Protein AF-F9WPM4-F1 (afdb_monomer_lite)

Radius of gyration: 25.85 Å; chains: 1; bounding box: 57×70×77 Å

Secondary structure (DSSP, 8-state):
--S--HHHHHHHHHHHHHHHHHTTS---S--S-HHHHHHHHHHHHHHHHHHHHHHHHHHHHHHHHHHHHHHHHHHHHHHH-GGG-SSHHHHHHHHHHHHHHHHHHHHHHHHHHHHHHHHHHHHIIIIIHHHHTTTT-GGGEE-SS---EETTEE--HHHHHHHTHHHHHHHHHHHTT----HHHHHHHHHHHHT-TT--HHHHHHHHHHHHHHHHHHHHHHHHHHHH----SSSEEGGG----HHHHHHHHHHHHHHT--TT--STTHHHHHHHHHHHHHHHHH---SSS-TTTTTT-HHHHHHHHHH-TT--TT-HHHHHHHHHHHHHHHHHH-

Organism: Trypanosoma vivax (strain Y486) (NCBI:txid1055687)

Structure (mmCIF, N/CA/C/O backbone):
data_AF-F9WPM4-F1
#
_entry.id   AF-F9WPM4-F1
#
loop_
_atom_site.group_PDB
_atom_site.id
_atom_site.type_symbol
_atom_site.label_atom_id
_atom_site.label_alt_id
_atom_site.label_comp_id
_atom_site.label_asym_id
_atom_site.label_entity_id
_atom_site.label_seq_id
_atom_site.pdbx_PDB_ins_code
_atom_site.Cartn_x
_atom_site.Cartn_y
_atom_site.Cartn_z
_atom_site.occupancy
_atom_site.B_iso_or_equiv
_atom_site.auth_seq_id
_atom_site.auth_comp_id
_atom_site.auth_asym_id
_atom_site.auth_atom_id
_atom_site.pdbx_PDB_model_num
ATOM 1 N N . MET A 1 1 ? -24.018 47.761 -32.164 1.00 38.91 1 MET A N 1
ATOM 2 C CA . MET A 1 1 ? -24.190 46.313 -32.438 1.00 38.91 1 MET A CA 1
ATOM 3 C C . MET A 1 1 ? -24.203 45.560 -31.112 1.00 38.91 1 MET A C 1
ATOM 5 O O . MET A 1 1 ? -23.374 45.849 -30.259 1.00 38.91 1 MET A O 1
ATOM 9 N N . LYS A 1 2 ? -25.216 44.707 -30.898 1.00 32.84 2 LYS A N 1
ATOM 10 C CA . LYS A 1 2 ? -25.573 44.085 -29.608 1.00 32.84 2 LYS A CA 1
ATOM 11 C C . LYS A 1 2 ? -24.422 43.242 -29.031 1.00 32.84 2 LYS A C 1
ATOM 13 O O . LYS A 1 2 ? -23.990 42.288 -29.664 1.00 32.84 2 LYS A O 1
ATOM 18 N N . LYS A 1 3 ? -23.993 43.572 -27.807 1.00 41.44 3 LYS A N 1
ATOM 19 C CA . LYS A 1 3 ? -22.894 42.929 -27.057 1.00 41.44 3 LYS A CA 1
ATOM 20 C C . LYS A 1 3 ? -23.220 41.544 -26.468 1.00 41.44 3 LYS A C 1
ATOM 22 O O . LYS A 1 3 ? -22.334 40.920 -25.906 1.00 41.44 3 LYS A O 1
ATOM 27 N N . ASN A 1 4 ? -24.442 41.034 -26.642 1.00 44.59 4 ASN A N 1
ATOM 28 C CA . ASN A 1 4 ? -24.913 39.797 -26.004 1.00 44.59 4 ASN A CA 1
ATOM 29 C C . ASN A 1 4 ? -25.449 38.797 -27.042 1.00 44.59 4 ASN A C 1
ATOM 31 O O . ASN A 1 4 ? -26.627 38.448 -27.035 1.00 44.59 4 ASN A O 1
ATOM 35 N N . SER A 1 5 ? -24.600 38.368 -27.978 1.00 42.25 5 SER A N 1
ATOM 36 C CA . SER A 1 5 ? -24.895 37.189 -28.800 1.00 42.25 5 SER A CA 1
ATOM 37 C C . SER A 1 5 ? -24.437 35.933 -28.046 1.00 42.25 5 SER A C 1
ATOM 39 O O . SER A 1 5 ? -23.276 35.902 -27.624 1.00 42.25 5 SER A O 1
ATOM 41 N N . PRO A 1 6 ? -25.268 34.879 -27.915 1.00 48.94 6 PRO A N 1
ATOM 42 C CA . PRO A 1 6 ? -24.872 33.606 -27.301 1.00 48.94 6 PRO A CA 1
ATOM 43 C C . PRO A 1 6 ? -23.613 33.010 -27.937 1.00 48.94 6 PRO A C 1
ATOM 45 O O . PRO A 1 6 ? -22.837 32.344 -27.264 1.00 48.94 6 PRO A O 1
ATOM 48 N N . ARG A 1 7 ? -23.357 33.316 -29.218 1.00 46.09 7 ARG A N 1
ATOM 49 C CA . ARG A 1 7 ? -22.129 32.914 -29.916 1.00 46.09 7 ARG A CA 1
ATOM 50 C C . ARG A 1 7 ? -20.884 33.638 -29.405 1.00 46.09 7 ARG A C 1
ATOM 52 O O . ARG A 1 7 ? -19.850 32.999 -29.303 1.00 46.09 7 ARG A O 1
ATOM 59 N N . CYS A 1 8 ? -20.970 34.922 -29.043 1.00 45.41 8 CYS A N 1
ATOM 60 C CA . CYS A 1 8 ? -19.846 35.643 -28.429 1.00 45.41 8 CYS A CA 1
ATOM 61 C C . CYS A 1 8 ? -19.561 35.136 -27.015 1.00 45.41 8 CYS A C 1
ATOM 63 O O . CYS A 1 8 ? -18.402 34.985 -26.656 1.00 45.41 8 CYS A O 1
ATOM 65 N N . ILE A 1 9 ? -20.600 34.821 -26.238 1.00 52.09 9 ILE A N 1
ATOM 66 C CA . ILE A 1 9 ? -20.440 34.263 -24.889 1.00 52.09 9 ILE A CA 1
ATOM 67 C C . ILE A 1 9 ? -19.875 32.838 -24.965 1.00 52.09 9 ILE A C 1
ATOM 69 O O . ILE A 1 9 ? -18.969 32.512 -24.211 1.00 52.09 9 I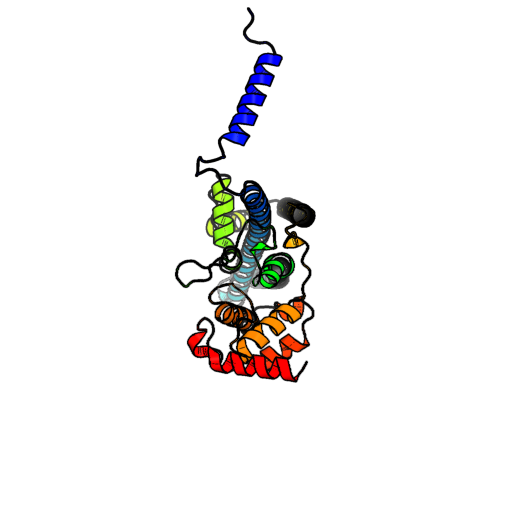LE A O 1
ATOM 73 N N . ALA A 1 10 ? -20.324 32.022 -25.924 1.00 48.53 10 ALA A N 1
ATOM 74 C CA . ALA A 1 10 ? -19.780 30.687 -26.162 1.00 48.53 10 ALA A CA 1
ATOM 75 C C . ALA A 1 10 ? -18.332 30.721 -26.675 1.00 48.53 10 ALA A C 1
ATOM 77 O O . ALA A 1 10 ? -17.527 29.917 -26.226 1.00 48.53 10 ALA A O 1
ATOM 78 N N . LEU A 1 11 ? -17.969 31.669 -27.551 1.00 46.59 11 LEU A N 1
ATOM 79 C CA . LEU A 1 11 ? -16.582 31.873 -27.992 1.00 46.59 11 LEU A CA 1
ATOM 80 C C . LEU A 1 11 ? -15.688 32.393 -26.864 1.00 46.59 11 LEU A C 1
ATOM 82 O O . LEU A 1 11 ? -14.540 31.967 -26.778 1.00 46.59 11 LEU A O 1
ATOM 86 N N . CYS A 1 12 ? -16.199 33.257 -25.981 1.00 48.12 12 CYS A N 1
ATOM 87 C CA . CYS A 1 12 ? -15.484 33.702 -24.784 1.00 48.12 12 CYS A CA 1
ATOM 88 C C . CYS A 1 12 ? -15.348 32.583 -23.742 1.00 48.12 12 CYS A C 1
ATOM 90 O O . CYS A 1 12 ? -14.286 32.442 -23.158 1.00 48.12 12 CYS A O 1
ATOM 92 N N . LEU A 1 13 ? -16.366 31.741 -23.542 1.00 49.28 13 LEU A N 1
ATOM 93 C CA . LEU A 1 13 ? -16.284 30.568 -22.665 1.00 49.28 13 LEU A CA 1
ATOM 94 C C . LEU A 1 13 ? -15.360 29.496 -23.240 1.00 49.28 13 LEU A C 1
ATOM 96 O O . LEU A 1 13 ? -14.589 28.918 -22.489 1.00 49.28 13 LEU A O 1
ATOM 100 N N . LEU A 1 14 ? -15.374 29.272 -24.556 1.00 47.69 14 LEU A N 1
ATOM 101 C CA . LEU A 1 14 ? -14.439 28.370 -25.224 1.00 47.69 14 LEU A CA 1
ATOM 102 C C . LEU A 1 14 ? -13.016 28.901 -25.156 1.00 47.69 14 LEU A C 1
ATOM 104 O O . LEU A 1 14 ? -12.139 28.124 -24.830 1.00 47.69 14 LEU A O 1
ATOM 108 N N . THR A 1 15 ? -12.771 30.195 -25.378 1.00 51.66 15 THR A N 1
ATOM 109 C CA . THR A 1 15 ? -11.425 30.768 -25.207 1.00 51.66 15 THR A CA 1
ATOM 110 C C . THR A 1 15 ? -10.992 30.790 -23.747 1.00 51.66 15 THR A C 1
ATOM 112 O O . THR A 1 15 ? -9.841 30.486 -23.490 1.00 51.66 15 THR A O 1
ATOM 115 N N . VAL A 1 16 ? -11.874 31.041 -22.776 1.00 48.62 16 VAL A N 1
ATOM 116 C CA . VAL A 1 16 ? -11.542 30.955 -21.341 1.00 48.62 16 VAL A CA 1
ATOM 117 C C . VAL A 1 16 ? -11.330 29.507 -20.894 1.00 48.62 16 VAL A C 1
ATOM 119 O O . VAL A 1 16 ? -10.432 29.267 -20.101 1.00 48.62 16 VAL A O 1
ATOM 122 N N . LEU A 1 17 ? -12.063 28.526 -21.429 1.00 46.84 17 LEU A N 1
ATOM 123 C CA . LEU A 1 17 ? -11.820 27.097 -21.190 1.00 46.84 17 LEU A CA 1
ATOM 124 C C . LEU A 1 17 ? -10.549 26.615 -21.898 1.00 46.84 17 LEU A C 1
ATOM 126 O O . LEU A 1 17 ? -9.814 25.813 -21.331 1.00 46.84 17 LEU A O 1
ATOM 130 N N . TRP A 1 18 ? -10.234 27.147 -23.084 1.00 34.97 18 TRP A N 1
ATOM 131 C CA . TRP A 1 18 ? -8.972 26.884 -23.775 1.00 34.97 18 TRP A CA 1
ATOM 132 C C . TRP A 1 18 ? -7.803 27.521 -23.029 1.00 34.97 18 TRP A C 1
ATOM 134 O O . TRP A 1 18 ? -6.831 26.839 -22.764 1.00 34.97 18 TRP A O 1
ATOM 144 N N . PHE A 1 19 ? -7.905 28.774 -22.582 1.00 36.22 19 PHE A N 1
ATOM 145 C CA . PHE A 1 19 ? -6.892 29.416 -21.745 1.00 36.22 19 PHE A CA 1
ATOM 146 C C . PHE A 1 19 ? -6.845 28.818 -20.330 1.00 36.22 19 PHE A C 1
ATOM 148 O O . PHE A 1 19 ? -5.774 28.774 -19.757 1.00 36.22 19 PHE A O 1
ATOM 155 N N . ALA A 1 20 ? -7.916 28.258 -19.764 1.00 39.72 20 ALA A N 1
ATOM 156 C CA . ALA A 1 20 ? -7.851 27.512 -18.499 1.00 39.72 20 ALA A CA 1
ATOM 157 C C . ALA A 1 20 ? -7.210 26.122 -18.678 1.00 39.72 20 ALA A C 1
ATOM 159 O O . ALA A 1 20 ? -6.511 25.647 -17.781 1.00 39.72 20 ALA A O 1
ATOM 160 N N . ALA A 1 21 ? -7.379 25.502 -19.850 1.00 39.22 21 ALA A N 1
ATOM 161 C CA . ALA A 1 21 ? -6.678 24.280 -20.241 1.00 39.22 21 ALA A CA 1
ATOM 162 C C . ALA A 1 21 ? -5.212 24.539 -20.658 1.00 39.22 21 ALA A C 1
ATOM 164 O O . ALA A 1 21 ? -4.361 23.673 -20.461 1.00 39.22 21 ALA A O 1
ATOM 165 N N . VAL A 1 22 ? -4.896 25.734 -21.175 1.00 38.53 22 VAL A N 1
ATOM 166 C CA . VAL A 1 22 ? -3.572 26.129 -21.697 1.00 38.53 22 VAL A CA 1
ATOM 167 C C . VAL A 1 22 ? -2.741 26.927 -20.672 1.00 38.53 22 VAL A C 1
ATOM 169 O O . VAL A 1 22 ? -1.523 26.823 -20.680 1.00 38.53 22 VAL A O 1
ATOM 172 N N . CYS A 1 23 ? -3.337 27.631 -19.704 1.00 31.55 23 CYS A N 1
ATOM 173 C CA . CYS A 1 23 ? -2.627 28.416 -18.673 1.00 31.55 23 CYS A CA 1
ATOM 174 C C . CYS A 1 23 ? -2.380 27.673 -17.348 1.00 31.55 23 CYS A C 1
ATOM 176 O O . CYS A 1 23 ? -1.809 28.255 -16.430 1.00 31.55 23 CYS A O 1
ATOM 178 N N . ARG A 1 24 ? -2.715 26.378 -17.243 1.00 34.06 24 ARG A N 1
ATOM 179 C CA . ARG A 1 24 ? -2.045 25.467 -16.286 1.00 34.06 24 ARG A CA 1
ATOM 180 C C . ARG A 1 24 ? -0.803 24.791 -16.885 1.00 34.06 24 ARG A C 1
ATOM 182 O O . ARG A 1 24 ? -0.215 23.919 -16.249 1.00 34.06 24 ARG A O 1
ATOM 189 N N . ALA A 1 25 ? -0.379 25.193 -18.085 1.00 34.19 25 ALA A N 1
ATOM 190 C CA . ALA A 1 25 ? 0.984 24.977 -18.548 1.00 34.19 25 ALA A CA 1
ATOM 191 C C . ALA A 1 25 ? 1.848 26.130 -18.025 1.00 34.19 25 ALA A C 1
ATOM 193 O O . ALA A 1 25 ? 1.972 27.179 -18.657 1.00 34.19 25 ALA A O 1
ATOM 194 N N . SER A 1 26 ? 2.414 25.953 -16.832 1.00 32.44 26 SER A N 1
ATOM 195 C CA . SER A 1 26 ? 3.534 26.784 -16.405 1.00 32.44 26 SER A CA 1
ATOM 196 C C . SER A 1 26 ? 4.617 26.702 -17.474 1.00 32.44 26 SER A C 1
ATOM 198 O O . SER A 1 26 ? 5.062 25.614 -17.838 1.00 32.44 26 SER A O 1
ATOM 200 N N . ILE A 1 27 ? 4.992 27.873 -17.978 1.00 34.81 27 ILE A N 1
ATOM 201 C CA . ILE A 1 27 ? 6.105 28.116 -18.885 1.00 34.81 27 ILE A CA 1
ATOM 202 C C . ILE A 1 27 ? 7.379 27.642 -18.177 1.00 34.81 27 ILE A C 1
ATOM 204 O O . ILE A 1 27 ? 7.979 28.355 -17.379 1.00 34.81 27 ILE A O 1
ATOM 208 N N . GLY A 1 28 ? 7.751 26.399 -18.445 1.00 27.89 28 GLY A N 1
ATOM 209 C CA . GLY A 1 28 ? 9.083 25.850 -18.274 1.00 27.89 28 GLY A CA 1
ATOM 210 C C . GLY A 1 28 ? 9.502 25.350 -19.647 1.00 27.89 28 GLY A C 1
ATOM 211 O O . GLY A 1 28 ? 8.686 24.753 -20.340 1.00 27.89 28 GLY A O 1
ATOM 212 N N . HIS A 1 29 ? 10.712 25.722 -20.060 1.00 29.72 29 HIS A N 1
ATOM 213 C CA . HIS A 1 29 ? 11.418 25.353 -21.289 1.00 29.72 29 HIS A CA 1
ATOM 214 C C . HIS A 1 29 ? 10.762 24.270 -22.146 1.00 29.72 29 HIS A C 1
ATOM 216 O O . HIS A 1 29 ? 10.540 23.180 -21.643 1.00 29.72 29 HIS A O 1
ATOM 222 N N . ALA A 1 30 ? 10.540 24.564 -23.436 1.00 34.34 30 ALA A N 1
ATOM 223 C CA . ALA A 1 30 ? 10.105 23.613 -24.459 1.00 34.34 30 ALA A CA 1
ATOM 224 C C . ALA A 1 30 ? 10.607 22.190 -24.156 1.00 34.34 30 ALA A C 1
ATOM 226 O O . ALA A 1 30 ? 11.778 21.876 -24.390 1.00 34.34 30 ALA A O 1
ATOM 227 N N . ASP A 1 31 ? 9.726 21.369 -23.575 1.00 40.41 31 ASP A N 1
ATOM 228 C CA . ASP A 1 31 ? 10.047 19.993 -23.235 1.00 40.41 31 ASP A CA 1
ATOM 229 C C . ASP A 1 31 ? 10.416 19.314 -24.550 1.00 40.41 31 ASP A C 1
ATOM 231 O O . ASP A 1 31 ? 9.600 19.239 -25.471 1.00 40.41 31 ASP A O 1
ATOM 235 N N . ARG A 1 32 ? 11.655 18.821 -24.658 1.00 51.56 32 ARG A N 1
ATOM 236 C CA . ARG A 1 32 ? 12.148 18.101 -25.847 1.00 51.56 32 ARG A CA 1
ATOM 237 C C . ARG A 1 32 ? 11.297 16.865 -26.195 1.00 51.56 32 ARG A C 1
ATOM 239 O O . ARG A 1 32 ? 11.509 16.267 -27.242 1.00 51.56 32 ARG A O 1
ATOM 246 N N . GLU A 1 33 ? 10.335 16.496 -25.347 1.00 64.62 33 GLU A N 1
ATOM 247 C CA . GLU A 1 33 ? 9.476 15.320 -25.455 1.00 64.62 33 GLU A CA 1
ATOM 248 C C . GLU A 1 33 ? 8.060 15.589 -24.873 1.00 64.62 33 GLU A C 1
ATOM 250 O O . GLU A 1 33 ? 7.765 15.166 -23.756 1.00 64.62 33 GLU A O 1
ATOM 255 N N . PRO A 1 34 ? 7.139 16.258 -25.602 1.00 70.56 34 PRO A N 1
ATOM 256 C CA . PRO A 1 34 ? 5.791 16.597 -25.106 1.00 70.56 34 PRO A CA 1
ATOM 257 C C . PRO A 1 34 ? 4.971 15.396 -24.600 1.00 70.56 34 PRO A C 1
ATOM 259 O O . PRO A 1 34 ? 4.166 15.513 -23.676 1.00 70.56 34 PRO A O 1
ATOM 262 N N . TRP A 1 35 ? 5.212 14.220 -25.183 1.00 72.88 35 TRP A N 1
ATOM 263 C CA . TRP A 1 35 ? 4.595 12.951 -24.797 1.00 72.88 35 TRP A CA 1
ATOM 264 C C . TRP A 1 35 ? 4.978 12.506 -23.379 1.00 72.88 35 TRP A C 1
ATOM 266 O O . TRP A 1 35 ? 4.172 11.882 -22.691 1.00 72.88 35 TRP A O 1
ATOM 276 N N . LYS A 1 36 ? 6.186 12.850 -22.916 1.00 74.25 36 LYS A N 1
ATOM 277 C CA . LYS A 1 36 ? 6.675 12.512 -21.577 1.00 74.25 36 LYS A CA 1
ATOM 278 C C . LYS A 1 36 ? 5.908 13.293 -20.521 1.00 74.25 36 LYS A C 1
ATOM 280 O O . LYS A 1 36 ? 5.504 12.737 -19.504 1.00 74.25 36 LYS A O 1
ATOM 285 N N . THR A 1 37 ? 5.621 14.560 -20.805 1.00 76.12 37 THR A N 1
ATOM 286 C CA . THR A 1 37 ? 4.793 15.422 -1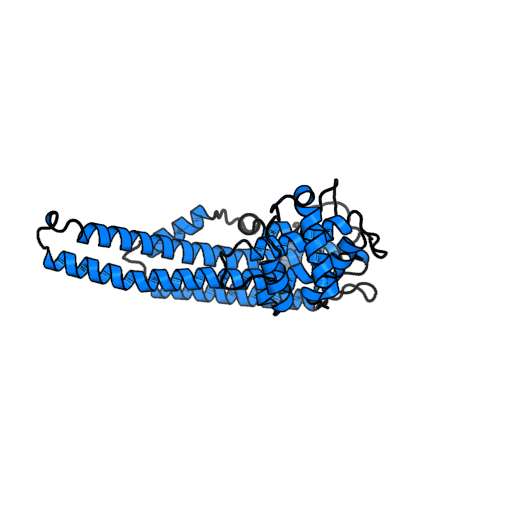9.955 1.00 76.12 37 THR A CA 1
ATOM 287 C C . THR A 1 37 ? 3.337 14.953 -19.925 1.00 76.12 37 THR A C 1
ATOM 289 O O . THR A 1 37 ? 2.711 14.970 -18.866 1.00 76.12 37 THR A O 1
ATOM 292 N N . GLU A 1 38 ? 2.788 14.481 -21.049 1.00 78.44 38 GLU A N 1
ATOM 293 C CA . GLU A 1 38 ? 1.456 13.859 -21.086 1.00 78.44 38 GLU A CA 1
ATOM 294 C C . GLU A 1 38 ? 1.405 12.565 -20.259 1.00 78.44 38 GLU A C 1
ATOM 296 O O . GLU A 1 38 ? 0.494 12.389 -19.448 1.00 78.44 38 GLU A O 1
ATOM 301 N N . GLN A 1 39 ? 2.397 11.684 -20.415 1.00 79.00 39 GLN A N 1
ATOM 302 C CA . GLN A 1 39 ? 2.477 10.444 -19.643 1.00 79.00 39 GLN A CA 1
ATOM 303 C C . GLN A 1 39 ? 2.649 10.697 -18.152 1.00 79.00 39 GLN A C 1
ATOM 305 O O . GLN A 1 39 ? 1.927 10.111 -17.349 1.00 79.00 39 GLN A O 1
ATOM 310 N N . LYS A 1 40 ? 3.505 11.654 -17.783 1.00 80.94 40 LYS A N 1
ATOM 311 C CA . LYS A 1 40 ? 3.701 12.042 -16.385 1.00 80.94 40 LYS A CA 1
ATOM 312 C C . LYS A 1 40 ? 2.389 12.505 -15.762 1.00 80.94 40 LYS A C 1
ATOM 314 O O . LYS A 1 40 ? 2.072 12.112 -14.652 1.00 80.94 40 LYS A O 1
ATOM 319 N N . LYS A 1 41 ? 1.565 13.264 -16.492 1.00 80.88 41 LYS A N 1
ATOM 320 C CA . LYS A 1 41 ? 0.234 13.669 -16.010 1.00 80.88 41 LYS A CA 1
ATOM 321 C C . LYS A 1 41 ? -0.709 12.482 -15.798 1.00 80.88 41 LYS A C 1
ATOM 323 O O . LYS A 1 41 ? -1.421 12.472 -14.801 1.00 80.88 41 LYS A O 1
ATOM 328 N N . LYS A 1 42 ? -0.739 11.503 -16.709 1.00 82.12 42 LYS A N 1
ATOM 329 C CA . LYS A 1 42 ? -1.596 10.307 -16.568 1.00 82.12 42 LYS A CA 1
ATOM 330 C C . LYS A 1 42 ? -1.185 9.467 -15.362 1.00 82.12 42 LYS A C 1
ATOM 332 O O . LYS A 1 42 ? -2.034 9.104 -14.554 1.00 82.12 42 LYS A O 1
ATOM 337 N N . GLU A 1 43 ? 0.114 9.239 -15.219 1.00 81.44 43 GLU A N 1
ATOM 338 C CA . GLU A 1 43 ? 0.690 8.542 -14.074 1.00 81.44 43 GLU A CA 1
ATOM 339 C C . GLU A 1 43 ? 0.433 9.298 -12.761 1.00 81.44 43 GLU A C 1
ATOM 341 O O . GLU A 1 43 ? 0.017 8.684 -11.784 1.00 81.44 43 GLU A O 1
ATOM 346 N N . GLU A 1 44 ? 0.589 10.628 -12.730 1.00 82.56 44 GLU A N 1
ATOM 347 C CA . GLU A 1 44 ? 0.254 11.440 -11.552 1.00 82.56 44 GLU A CA 1
ATOM 348 C C . GLU A 1 44 ? -1.232 11.324 -11.175 1.00 82.56 44 GLU A C 1
ATOM 350 O O . GLU A 1 44 ? -1.543 11.220 -9.992 1.00 82.56 44 GLU A O 1
ATOM 355 N N . VAL A 1 45 ? -2.151 11.333 -12.148 1.00 84.81 45 VAL A N 1
ATOM 356 C CA . VAL A 1 45 ? -3.595 11.173 -11.892 1.00 84.81 45 VAL A CA 1
ATOM 357 C C . VAL A 1 45 ? -3.890 9.805 -11.279 1.00 84.81 45 VAL A C 1
ATOM 359 O O . VAL A 1 45 ? -4.569 9.735 -10.254 1.00 84.81 45 VAL A O 1
ATOM 362 N N . PHE A 1 46 ? -3.331 8.737 -11.854 1.00 86.12 46 PHE A N 1
ATOM 363 C CA . PHE A 1 46 ? -3.447 7.387 -11.307 1.00 86.12 46 PHE A CA 1
ATOM 364 C C . PHE A 1 46 ? -2.914 7.310 -9.869 1.00 86.12 46 PHE A C 1
ATOM 366 O O . PHE A 1 46 ? -3.627 6.867 -8.967 1.00 86.12 46 PHE A O 1
ATOM 373 N N . LEU A 1 47 ? -1.693 7.802 -9.637 1.00 84.56 47 LEU A N 1
ATOM 374 C CA . LEU A 1 47 ? -1.050 7.774 -8.324 1.00 84.56 47 LEU A CA 1
ATOM 375 C C . LEU A 1 47 ? -1.819 8.602 -7.286 1.00 84.56 47 LEU A C 1
ATOM 377 O O . LEU A 1 47 ? -1.943 8.178 -6.140 1.00 84.56 47 LEU A O 1
ATOM 381 N N . CYS A 1 48 ? -2.374 9.756 -7.671 1.00 85.75 48 CYS A N 1
ATOM 382 C CA . CYS A 1 48 ? -3.231 10.550 -6.792 1.00 85.75 48 CYS A CA 1
ATOM 383 C C . CYS A 1 48 ? -4.514 9.802 -6.410 1.00 85.75 48 CYS A C 1
ATOM 385 O O . CYS A 1 48 ? -4.903 9.842 -5.247 1.00 85.75 48 CYS A O 1
ATOM 387 N N . GLY A 1 49 ? -5.149 9.103 -7.355 1.00 87.31 49 GLY A N 1
ATOM 388 C CA . GLY A 1 49 ? -6.327 8.279 -7.079 1.00 87.31 49 GLY A CA 1
ATOM 389 C C . GLY A 1 49 ? -6.048 7.112 -6.144 1.00 87.31 49 GLY A C 1
ATOM 390 O O . GLY A 1 49 ? -6.793 6.885 -5.193 1.00 87.31 49 GLY A O 1
ATOM 391 N N . ALA A 1 50 ? -4.946 6.401 -6.386 1.00 86.62 50 ALA A N 1
ATOM 392 C CA . ALA A 1 50 ? -4.511 5.311 -5.521 1.00 86.62 50 ALA A CA 1
ATOM 393 C C . ALA A 1 50 ? -4.175 5.817 -4.107 1.00 86.62 50 ALA A C 1
ATOM 395 O O . ALA A 1 50 ? -4.584 5.203 -3.122 1.00 86.62 50 ALA A O 1
ATOM 396 N N . ALA A 1 51 ? -3.492 6.964 -3.999 1.00 87.12 51 ALA A N 1
ATOM 397 C CA . ALA A 1 51 ? -3.200 7.603 -2.717 1.00 87.12 51 ALA A CA 1
ATOM 398 C C . ALA A 1 51 ? -4.476 8.013 -1.970 1.00 87.12 51 ALA A C 1
ATOM 400 O O . ALA A 1 51 ? -4.557 7.807 -0.763 1.00 87.12 51 ALA A O 1
ATOM 401 N N . ASP A 1 52 ? -5.453 8.589 -2.677 1.00 87.88 52 ASP A N 1
ATOM 402 C CA . ASP A 1 52 ? -6.746 8.999 -2.123 1.00 87.88 52 ASP A CA 1
ATOM 403 C C . ASP A 1 52 ? -7.496 7.808 -1.534 1.00 87.88 52 ASP A C 1
ATOM 405 O O . ASP A 1 52 ? -7.790 7.800 -0.340 1.00 87.88 52 ASP A O 1
ATOM 409 N N . LEU A 1 53 ? -7.698 6.757 -2.334 1.00 89.44 53 LEU A N 1
ATOM 410 C CA . LEU A 1 53 ? -8.380 5.547 -1.883 1.00 89.44 53 LEU A CA 1
ATOM 411 C C . LEU A 1 53 ? -7.665 4.914 -0.684 1.00 89.44 53 LEU A C 1
ATOM 413 O O . LEU A 1 53 ? -8.300 4.624 0.328 1.00 89.44 53 LEU A O 1
ATOM 417 N N . PHE A 1 54 ? -6.342 4.740 -0.768 1.00 88.56 54 PHE A N 1
ATOM 418 C CA . PHE A 1 54 ? -5.568 4.118 0.303 1.00 88.56 54 PHE A CA 1
ATOM 419 C C . PHE A 1 54 ? -5.608 4.928 1.602 1.00 88.56 54 PHE A C 1
ATOM 421 O O . PHE A 1 54 ? -5.820 4.365 2.678 1.00 88.56 54 PHE A O 1
ATOM 428 N N . VAL A 1 55 ? -5.380 6.241 1.534 1.00 89.56 55 VAL A N 1
ATOM 429 C CA . VAL A 1 55 ? -5.333 7.089 2.729 1.00 89.56 55 VAL A CA 1
ATOM 430 C C . VAL A 1 55 ? -6.714 7.220 3.351 1.00 89.56 55 VAL A C 1
ATOM 432 O O . VAL A 1 55 ? -6.839 7.039 4.560 1.00 89.56 55 VAL A O 1
ATOM 435 N N . GLU A 1 56 ? -7.751 7.487 2.560 1.00 89.44 56 GLU A N 1
ATOM 436 C CA . GLU A 1 56 ? -9.100 7.632 3.102 1.00 89.44 56 GLU A CA 1
ATOM 437 C C . GLU A 1 56 ? -9.603 6.343 3.745 1.00 89.44 56 GLU A C 1
ATOM 439 O O . GLU A 1 56 ? -10.142 6.384 4.853 1.00 89.44 56 GLU A O 1
ATOM 444 N N . TRP A 1 57 ? -9.353 5.195 3.113 1.00 92.06 57 TRP A N 1
ATOM 445 C CA . TRP A 1 57 ? -9.664 3.891 3.686 1.00 92.06 57 TRP A CA 1
ATOM 446 C C . TRP A 1 57 ? -8.951 3.682 5.028 1.00 92.06 57 TRP A C 1
ATOM 448 O O . TRP A 1 57 ? -9.590 3.414 6.048 1.00 92.06 57 TRP A O 1
ATOM 458 N N . ASN A 1 58 ? -7.626 3.860 5.065 1.00 91.12 58 ASN A N 1
ATOM 459 C CA . ASN A 1 58 ? -6.843 3.615 6.277 1.00 91.12 58 ASN A CA 1
ATOM 460 C C . ASN A 1 58 ? -7.169 4.577 7.414 1.00 91.12 58 ASN A C 1
ATOM 462 O O . ASN A 1 58 ? -7.232 4.156 8.568 1.00 91.12 58 ASN A O 1
ATOM 466 N N . VAL A 1 59 ? -7.386 5.857 7.117 1.00 91.31 59 VAL A N 1
ATOM 467 C CA . VAL A 1 59 ? -7.755 6.832 8.146 1.00 91.31 59 VAL A CA 1
ATOM 468 C C . VAL A 1 59 ? -9.148 6.522 8.691 1.00 91.31 59 VAL A C 1
ATOM 470 O O . VAL A 1 59 ? -9.337 6.565 9.905 1.00 91.31 59 VAL A O 1
ATOM 473 N N . THR A 1 60 ? -10.092 6.117 7.837 1.00 92.44 60 THR A N 1
ATOM 474 C CA . THR A 1 60 ? -11.449 5.738 8.261 1.00 92.44 60 THR A CA 1
ATOM 475 C C . THR A 1 60 ? -11.446 4.523 9.166 1.00 92.44 60 THR A C 1
ATOM 477 O O . THR A 1 60 ? -11.864 4.607 10.323 1.00 92.44 60 THR A O 1
ATOM 480 N N . PHE A 1 61 ? -10.923 3.395 8.691 1.00 93.75 61 PHE A N 1
ATOM 481 C CA . PHE A 1 61 ? -10.910 2.178 9.496 1.00 93.75 61 PHE A CA 1
ATOM 482 C C . PHE A 1 61 ? -9.958 2.285 10.693 1.00 93.75 61 PHE A C 1
ATOM 484 O O . PHE A 1 61 ? -10.236 1.707 11.742 1.00 93.75 61 PHE A O 1
ATOM 491 N N . GLY A 1 62 ? -8.894 3.087 10.593 1.00 92.94 62 GLY A N 1
ATOM 492 C CA . GLY A 1 62 ? -8.001 3.402 11.705 1.00 92.94 62 GLY A CA 1
ATOM 493 C C . GLY A 1 62 ? -8.696 4.190 12.815 1.00 92.94 62 GLY A C 1
ATOM 494 O O . GLY A 1 62 ? -8.573 3.832 13.987 1.00 92.94 62 GLY A O 1
ATOM 495 N N . ALA A 1 63 ? -9.468 5.221 12.464 1.00 91.81 63 ALA A N 1
ATOM 496 C CA . ALA A 1 63 ? -10.266 5.997 13.412 1.00 91.81 63 ALA A CA 1
ATOM 497 C C . ALA A 1 63 ? -11.313 5.116 14.115 1.00 91.81 63 ALA A C 1
ATOM 499 O O . ALA A 1 63 ? -11.367 5.072 15.348 1.00 91.81 63 ALA A O 1
ATOM 500 N N . LEU A 1 64 ? -12.071 4.332 13.338 1.00 92.88 64 LEU A N 1
ATOM 501 C CA . LEU A 1 64 ? -13.065 3.389 13.859 1.00 92.88 64 LEU A CA 1
ATOM 502 C C . LEU A 1 64 ? -12.435 2.361 14.810 1.00 92.88 64 LEU A C 1
ATOM 504 O O . LEU A 1 64 ? -12.964 2.115 15.897 1.00 92.88 64 LEU A O 1
ATOM 508 N N . HIS A 1 65 ? -11.272 1.809 14.450 1.00 93.75 65 HIS A N 1
ATOM 509 C CA . HIS A 1 65 ? -10.544 0.866 15.296 1.00 93.75 65 HIS A CA 1
ATOM 510 C C . HIS A 1 65 ? -10.113 1.505 16.623 1.00 93.75 65 HIS A C 1
ATOM 512 O O . HIS A 1 65 ? -10.397 0.966 17.695 1.00 93.75 65 HIS A O 1
ATOM 518 N N . LYS A 1 66 ? -9.476 2.687 16.575 1.00 91.62 66 LYS A N 1
ATOM 519 C CA . LYS A 1 66 ? -9.061 3.436 17.777 1.00 91.62 66 LYS A CA 1
ATOM 520 C C . LYS A 1 66 ? -10.253 3.711 18.695 1.00 91.62 66 LYS A C 1
ATOM 522 O O . LYS A 1 66 ? -10.143 3.564 19.916 1.00 91.62 66 LYS A O 1
ATOM 527 N N . ARG A 1 67 ? -11.402 4.082 18.123 1.00 90.75 67 ARG A N 1
ATOM 528 C CA . ARG A 1 67 ? -12.626 4.336 18.887 1.00 90.75 67 ARG A CA 1
ATOM 529 C C . ARG A 1 67 ? -13.150 3.072 19.558 1.00 90.75 67 ARG A C 1
ATOM 531 O O . ARG A 1 67 ? -13.428 3.111 20.758 1.00 90.75 67 ARG A O 1
ATOM 538 N N . ALA A 1 68 ? -13.223 1.964 18.826 1.00 93.12 68 ALA A N 1
ATOM 539 C CA . ALA A 1 68 ? -13.665 0.676 19.353 1.00 93.12 68 ALA A CA 1
ATOM 540 C C . ALA A 1 68 ? -12.766 0.191 20.505 1.00 93.12 68 ALA A C 1
ATOM 542 O O . ALA A 1 68 ? -13.268 -0.163 21.572 1.00 93.12 68 ALA A O 1
ATOM 543 N N . VAL A 1 69 ? -11.439 0.300 20.356 1.00 94.38 69 VAL A N 1
ATOM 544 C CA . VAL A 1 69 ? -10.464 -0.005 21.421 1.00 94.38 69 VAL A CA 1
ATOM 545 C C . VAL A 1 69 ? -10.689 0.869 22.658 1.00 94.38 69 VAL A C 1
ATOM 547 O O . VAL A 1 69 ? -10.648 0.376 23.791 1.00 94.38 69 VAL A O 1
ATOM 550 N N . LYS A 1 70 ? -10.956 2.168 22.470 1.00 93.81 70 LYS A N 1
ATOM 551 C CA . LYS A 1 70 ? -11.235 3.094 23.576 1.00 93.81 70 LYS A CA 1
ATOM 552 C C . LYS A 1 70 ? -12.530 2.733 24.304 1.00 93.81 70 LYS A C 1
ATOM 554 O O . LYS A 1 70 ? -12.534 2.734 25.532 1.00 93.81 70 LYS A O 1
ATOM 559 N N . VAL A 1 71 ? -13.604 2.402 23.582 1.00 93.06 71 VAL A N 1
ATOM 560 C CA . VAL A 1 71 ? -14.867 1.938 24.188 1.00 93.06 71 VAL A CA 1
ATOM 561 C C . VAL A 1 71 ? -14.639 0.653 24.974 1.00 93.06 71 VAL A C 1
ATOM 563 O O . VAL A 1 71 ? -15.014 0.601 26.141 1.00 93.06 71 VAL A O 1
ATOM 566 N N . ASN A 1 72 ? -13.956 -0.332 24.384 1.00 96.06 72 ASN A N 1
ATOM 567 C CA . ASN A 1 72 ? -13.639 -1.596 25.046 1.00 96.06 72 ASN A CA 1
ATOM 568 C C . ASN A 1 72 ? -12.871 -1.372 26.358 1.00 96.06 72 ASN A C 1
ATOM 570 O O . ASN A 1 72 ? -13.226 -1.908 27.407 1.00 96.06 72 ASN A O 1
ATOM 574 N N . THR A 1 73 ? -11.844 -0.518 26.312 1.00 96.38 73 THR A N 1
ATOM 575 C CA . THR A 1 73 ? -11.020 -0.172 27.479 1.00 96.38 73 THR A CA 1
ATOM 576 C C . THR A 1 73 ? -11.852 0.504 28.567 1.00 96.38 73 THR A C 1
ATOM 578 O O . THR A 1 73 ? -11.724 0.167 29.742 1.00 96.38 73 THR A O 1
ATOM 581 N N . THR A 1 74 ? -12.714 1.450 28.192 1.00 95.06 74 THR A N 1
ATOM 582 C CA . THR A 1 74 ? -13.585 2.154 29.138 1.00 95.06 74 THR A CA 1
ATOM 583 C C . THR A 1 74 ? -14.612 1.210 29.758 1.00 95.06 74 THR A C 1
ATOM 585 O O . THR A 1 74 ? -14.730 1.181 30.977 1.00 95.06 74 THR A O 1
ATOM 588 N N . ALA A 1 75 ? -15.303 0.399 28.955 1.00 95.25 75 ALA A N 1
ATOM 589 C CA . ALA A 1 75 ? -16.281 -0.573 29.443 1.00 95.25 75 ALA A CA 1
ATOM 590 C C . ALA A 1 75 ? -15.635 -1.620 30.367 1.00 95.25 75 ALA A C 1
ATOM 592 O O . ALA A 1 75 ? -16.180 -1.939 31.420 1.00 95.25 75 ALA A O 1
ATOM 593 N N . THR A 1 76 ? -14.422 -2.073 30.044 1.00 95.81 76 THR A N 1
ATOM 594 C CA . THR A 1 76 ? 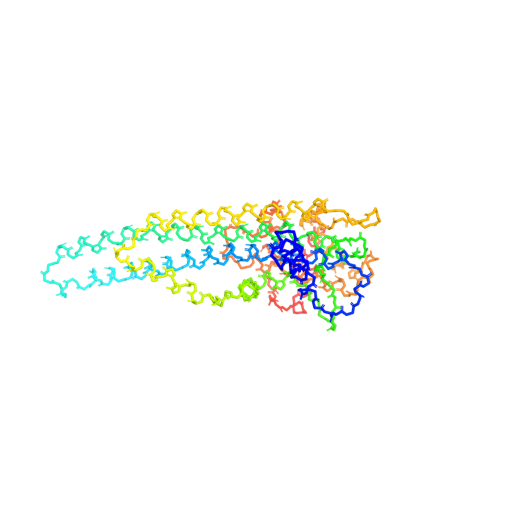-13.649 -2.975 30.913 1.00 95.81 76 THR A CA 1
ATOM 595 C C . THR A 1 76 ? -13.313 -2.317 32.251 1.00 95.81 76 THR A C 1
ATOM 597 O O . THR A 1 76 ? -13.479 -2.935 33.299 1.00 95.81 76 THR A O 1
ATOM 600 N N . LYS A 1 77 ? -12.884 -1.046 32.248 1.00 95.06 77 LYS A N 1
ATOM 601 C CA . LYS A 1 77 ? -12.630 -0.297 33.490 1.00 95.06 77 LYS A CA 1
ATOM 602 C C . LYS A 1 77 ? -13.895 -0.129 34.328 1.00 95.06 77 LYS A C 1
ATOM 604 O O . LYS A 1 77 ? -13.820 -0.243 35.545 1.00 95.06 77 LYS A O 1
ATOM 609 N N . ILE A 1 78 ? -15.040 0.115 33.692 1.00 93.81 78 ILE A N 1
ATOM 610 C CA . ILE A 1 78 ? -16.341 0.199 34.366 1.00 93.81 78 ILE A CA 1
ATOM 611 C C . ILE A 1 78 ? -16.645 -1.122 35.100 1.00 93.81 78 ILE A C 1
ATOM 613 O O . ILE A 1 78 ? -16.935 -1.099 36.294 1.00 93.81 78 ILE A O 1
ATOM 617 N N . LEU A 1 79 ? -16.466 -2.268 34.432 1.00 94.12 79 LEU A N 1
ATOM 618 C CA . LEU A 1 79 ? -16.649 -3.597 35.037 1.00 94.12 79 LEU A CA 1
ATOM 619 C C . LEU A 1 79 ? -15.659 -3.909 36.168 1.00 94.12 79 LEU A C 1
ATOM 621 O O . LEU A 1 79 ? -15.980 -4.683 37.063 1.00 94.12 79 LEU A O 1
ATOM 625 N N . GLN A 1 80 ? -14.459 -3.329 36.136 1.00 94.81 80 GLN A N 1
ATOM 626 C CA . GLN A 1 80 ? -13.441 -3.513 37.175 1.00 94.81 80 GLN A CA 1
ATOM 627 C C . GLN A 1 80 ? -13.688 -2.674 38.435 1.00 94.81 80 GLN A C 1
ATOM 629 O O . GLN A 1 80 ? -13.052 -2.945 39.449 1.00 94.81 80 GLN A O 1
ATOM 634 N N . ASN A 1 81 ? -14.573 -1.671 38.376 1.00 93.69 81 ASN A N 1
ATOM 635 C CA . ASN A 1 81 ? -14.864 -0.767 39.495 1.00 93.69 81 ASN A CA 1
ATOM 636 C C . ASN A 1 81 ? -16.382 -0.699 39.787 1.00 93.69 81 ASN A C 1
ATOM 638 O O . ASN A 1 81 ? -16.976 0.388 39.774 1.00 93.69 81 ASN A O 1
ATOM 642 N N . PRO A 1 82 ? -17.060 -1.846 40.002 1.00 89.81 82 PRO A N 1
ATOM 643 C CA . PRO A 1 82 ? -18.515 -1.900 40.159 1.00 89.81 82 PRO A CA 1
ATOM 644 C C . PRO A 1 82 ? -19.023 -1.143 41.395 1.00 89.81 82 PRO A C 1
ATOM 646 O O . PRO A 1 82 ? -20.179 -0.722 41.450 1.00 89.81 82 PRO A O 1
ATOM 649 N N . GLU A 1 83 ? -18.171 -0.943 42.397 1.00 91.31 83 GLU A N 1
ATOM 650 C CA . GLU A 1 83 ? -18.463 -0.196 43.617 1.00 91.31 83 GLU A CA 1
ATOM 651 C C . GLU A 1 83 ? -18.747 1.291 43.386 1.00 91.31 83 GLU A C 1
ATOM 653 O O . GLU A 1 83 ? -19.424 1.899 44.214 1.00 91.31 83 GLU A O 1
ATOM 658 N N . LEU A 1 84 ? -18.301 1.857 42.261 1.00 91.31 84 LEU A N 1
ATOM 659 C CA . LEU A 1 84 ? -18.529 3.260 41.908 1.00 91.31 84 LEU A CA 1
ATOM 660 C C . LEU A 1 84 ? -19.960 3.538 41.413 1.00 91.31 84 LEU A C 1
ATOM 662 O O . LEU A 1 84 ? -20.327 4.699 41.231 1.00 91.31 84 LEU A O 1
ATOM 666 N N . TYR A 1 85 ? -20.775 2.499 41.194 1.00 91.38 85 TYR A N 1
ATOM 667 C CA . TYR A 1 85 ? -22.081 2.611 40.542 1.00 91.38 85 TYR A CA 1
ATOM 668 C C . TYR A 1 85 ? -23.230 2.157 41.449 1.00 91.38 85 TYR A C 1
ATOM 670 O O . TYR A 1 85 ? -23.223 1.057 42.002 1.00 91.38 85 TYR A O 1
ATOM 678 N N . THR A 1 86 ? -24.269 2.993 41.557 1.00 91.44 86 THR A N 1
ATOM 679 C CA . THR A 1 86 ? -25.474 2.707 42.357 1.00 91.44 86 THR A CA 1
ATOM 680 C C . THR A 1 86 ? -26.315 1.572 41.762 1.00 91.44 86 THR A C 1
ATOM 682 O O . THR A 1 86 ? -26.808 0.724 42.499 1.00 91.44 86 THR A O 1
ATOM 685 N N . ASN A 1 87 ? -26.459 1.522 40.431 1.00 92.44 87 ASN A N 1
ATOM 686 C CA . ASN A 1 87 ? -27.138 0.435 39.718 1.00 92.44 87 ASN A CA 1
ATOM 687 C C . ASN A 1 87 ? -26.108 -0.514 39.090 1.00 92.44 87 ASN A C 1
ATOM 689 O O . ASN A 1 87 ? -25.767 -0.384 37.913 1.00 92.44 87 ASN A O 1
ATOM 693 N N . ARG A 1 88 ? -25.606 -1.457 39.892 1.00 90.56 88 ARG A N 1
ATOM 694 C CA . ARG A 1 88 ? -24.555 -2.396 39.471 1.00 90.56 88 ARG A CA 1
ATOM 695 C C . ARG A 1 88 ? -25.002 -3.309 38.339 1.00 90.56 88 ARG A C 1
ATOM 697 O O . ARG A 1 88 ? -24.336 -3.357 37.318 1.00 90.56 88 ARG A O 1
ATOM 704 N N . THR A 1 89 ? -26.157 -3.955 38.474 1.00 90.94 89 THR A N 1
ATOM 705 C CA . THR A 1 89 ? -26.655 -4.913 37.476 1.00 90.94 89 THR A CA 1
ATOM 706 C C . THR A 1 89 ? -26.892 -4.258 36.115 1.00 90.94 89 THR A C 1
ATOM 708 O O . THR A 1 89 ? -26.492 -4.803 35.090 1.00 90.94 89 THR A O 1
ATOM 711 N N . GLY A 1 90 ? -27.493 -3.061 36.088 1.00 91.50 90 GLY A N 1
ATOM 712 C CA . GLY A 1 90 ? -27.697 -2.324 34.838 1.00 91.50 90 GLY A CA 1
ATOM 713 C C . GLY A 1 90 ? -26.383 -1.874 34.194 1.00 91.50 90 GLY A C 1
ATOM 714 O O . GLY A 1 90 ? -26.225 -1.973 32.978 1.00 91.50 90 GLY A O 1
ATOM 715 N N . MET A 1 91 ? -25.422 -1.427 35.008 1.00 94.00 91 MET A N 1
ATOM 716 C CA . MET A 1 91 ? -24.079 -1.070 34.548 1.00 94.00 91 MET A CA 1
ATOM 717 C C . MET A 1 91 ? -23.336 -2.284 33.972 1.00 94.00 91 MET A C 1
ATOM 719 O O . MET A 1 91 ? -22.800 -2.190 32.869 1.00 94.00 91 MET A O 1
ATOM 723 N N . GLU A 1 92 ? -23.343 -3.420 34.675 1.00 93.19 92 GLU A N 1
ATOM 724 C CA . GLU A 1 92 ? -22.667 -4.654 34.255 1.00 93.19 92 GLU A CA 1
ATOM 725 C C . GLU A 1 92 ? -23.204 -5.143 32.912 1.00 93.19 92 GLU A C 1
ATOM 727 O O . GLU A 1 92 ? -22.432 -5.458 32.001 1.00 93.19 92 GLU A O 1
ATOM 732 N N . GLN A 1 93 ? -24.532 -5.146 32.761 1.00 95.06 93 GLN A N 1
ATOM 733 C CA . GLN A 1 93 ? -25.183 -5.520 31.512 1.00 95.06 93 GLN A CA 1
ATOM 734 C C . GLN A 1 93 ? -24.787 -4.573 30.372 1.00 95.06 93 GLN A C 1
ATOM 736 O O . GLN A 1 93 ? -24.379 -5.038 29.309 1.00 95.06 93 GLN A O 1
ATOM 741 N N . ALA A 1 94 ? -24.855 -3.255 30.586 1.00 93.88 94 ALA A N 1
ATOM 742 C CA . ALA A 1 94 ? -24.518 -2.271 29.559 1.00 93.88 94 ALA A CA 1
ATOM 743 C C . ALA A 1 94 ? -23.042 -2.350 29.134 1.00 93.88 94 ALA A C 1
ATOM 745 O O . ALA A 1 94 ? -22.737 -2.325 27.940 1.00 93.88 94 ALA A O 1
ATOM 746 N N . ALA A 1 95 ? -22.123 -2.488 30.092 1.00 94.06 95 ALA A N 1
ATOM 747 C CA . ALA A 1 95 ? -20.698 -2.599 29.808 1.00 94.06 95 ALA A CA 1
ATOM 748 C C . ALA A 1 95 ? -20.359 -3.909 29.077 1.00 94.06 95 ALA A C 1
ATOM 750 O O . ALA A 1 95 ? -19.581 -3.888 28.124 1.00 94.06 95 ALA A O 1
ATOM 751 N N . THR A 1 96 ? -20.990 -5.026 29.454 1.00 94.81 96 THR A N 1
ATOM 752 C CA . THR A 1 96 ? -20.819 -6.318 28.766 1.00 94.81 96 THR A CA 1
ATOM 753 C C . THR A 1 96 ? -21.314 -6.253 27.322 1.00 94.81 96 THR A C 1
ATOM 755 O O . THR A 1 96 ? -20.598 -6.662 26.408 1.00 94.81 96 THR A O 1
ATOM 758 N N . VAL A 1 97 ? -22.501 -5.677 27.094 1.00 95.12 97 VAL A N 1
ATOM 759 C CA . VAL A 1 97 ? -23.048 -5.473 25.742 1.00 95.12 97 VAL A CA 1
ATOM 760 C C . VAL A 1 97 ? -22.110 -4.604 24.905 1.00 95.12 97 VAL A C 1
ATOM 762 O O . VAL A 1 97 ? -21.807 -4.955 23.766 1.00 95.12 97 VAL A O 1
ATOM 765 N N . ALA A 1 98 ? -21.594 -3.509 25.471 1.00 94.00 98 ALA A N 1
ATOM 766 C CA . ALA A 1 98 ? -20.657 -2.639 24.770 1.00 94.00 98 ALA A CA 1
ATOM 767 C C . ALA A 1 98 ? -19.379 -3.385 24.349 1.00 94.00 98 ALA A C 1
ATOM 769 O O . ALA A 1 98 ? -18.963 -3.248 23.201 1.00 94.00 98 ALA A O 1
ATOM 770 N N . ILE A 1 99 ? -18.786 -4.193 25.240 1.00 95.12 99 ILE A N 1
ATOM 771 C CA . ILE A 1 99 ? -17.587 -5.003 24.953 1.00 95.12 99 ILE A CA 1
ATOM 772 C C . ILE A 1 99 ? -17.841 -5.986 23.804 1.00 95.12 99 ILE A C 1
ATOM 774 O O . ILE A 1 99 ? -17.047 -6.051 22.863 1.00 95.12 99 ILE A O 1
ATOM 778 N N . GLU A 1 100 ? -18.956 -6.718 23.843 1.00 94.88 100 GLU A N 1
ATOM 779 C CA . GLU A 1 100 ? -19.306 -7.674 22.785 1.00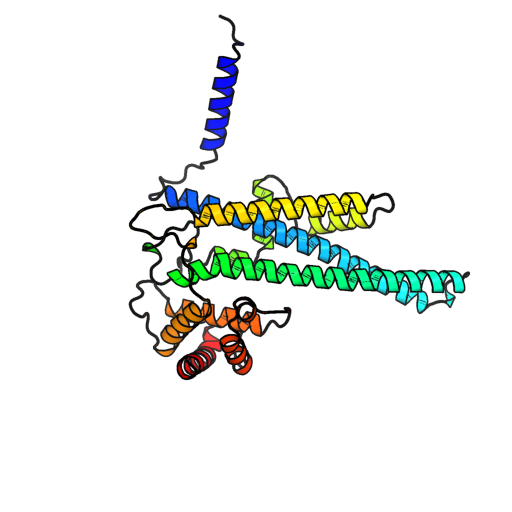 94.88 100 GLU A CA 1
ATOM 780 C C . GLU A 1 100 ? -19.522 -6.981 21.432 1.00 94.88 100 GLU A C 1
ATOM 782 O O . GLU A 1 100 ? -18.992 -7.428 20.413 1.00 94.88 100 GLU A O 1
ATOM 787 N N . MET A 1 101 ? -20.211 -5.834 21.409 1.00 90.62 101 MET A N 1
ATOM 788 C CA . MET A 1 101 ? -20.425 -5.076 20.171 1.00 90.62 101 MET A CA 1
ATOM 789 C C . MET A 1 101 ? -19.109 -4.574 19.564 1.00 90.62 101 MET A C 1
ATOM 791 O O . MET A 1 101 ? -18.877 -4.718 18.359 1.00 90.62 101 MET A O 1
ATOM 795 N N . VAL A 1 102 ? -18.212 -4.006 20.376 1.00 94.81 102 VAL A N 1
ATOM 796 C CA . VAL A 1 102 ? -16.961 -3.432 19.852 1.00 94.81 102 VAL A CA 1
ATOM 797 C C . VAL A 1 102 ? -15.933 -4.483 19.461 1.00 94.81 102 VAL A C 1
ATOM 799 O O . VAL A 1 102 ? -15.069 -4.185 18.641 1.00 94.81 102 VAL A O 1
ATOM 802 N N . LYS A 1 103 ? -16.043 -5.721 19.951 1.00 93.94 103 LYS A N 1
ATOM 803 C CA . LYS A 1 103 ? -15.207 -6.842 19.498 1.00 93.94 103 LYS A CA 1
ATOM 804 C C . LYS A 1 103 ? -15.366 -7.095 17.997 1.00 93.94 103 LYS A C 1
ATOM 806 O O . LYS A 1 103 ? -14.367 -7.233 17.289 1.00 93.94 103 LYS A O 1
ATOM 811 N N . GLY A 1 104 ? -16.607 -7.088 17.503 1.00 92.06 104 GLY A N 1
ATOM 812 C CA . GLY A 1 104 ? -16.901 -7.203 16.072 1.00 92.06 104 GLY A CA 1
ATOM 813 C C . GLY A 1 104 ? -16.314 -6.038 15.274 1.00 92.06 104 GLY A C 1
ATOM 814 O O . GLY A 1 104 ? -15.653 -6.250 14.259 1.00 92.06 104 GLY A O 1
ATOM 815 N N . VAL A 1 105 ? -16.466 -4.809 15.779 1.00 91.19 105 VAL A N 1
ATOM 816 C CA . VAL A 1 105 ? -15.898 -3.607 15.145 1.00 91.19 105 VAL A CA 1
ATOM 817 C C . VAL A 1 105 ? -14.372 -3.675 15.090 1.00 91.19 105 VAL A C 1
ATOM 819 O O . VAL A 1 105 ? -13.791 -3.431 14.036 1.00 91.19 105 VAL A O 1
ATOM 822 N N . MET A 1 106 ? -13.708 -4.043 16.188 1.00 93.50 106 MET A N 1
ATOM 823 C CA . MET A 1 106 ? -12.252 -4.198 16.237 1.00 93.50 106 MET A CA 1
ATOM 824 C C . MET A 1 106 ? -11.774 -5.234 15.216 1.00 93.50 106 MET A C 1
ATOM 826 O O . MET A 1 106 ? -10.865 -4.938 14.447 1.00 93.50 106 MET A O 1
ATOM 830 N N . SER A 1 107 ? -12.423 -6.401 15.151 1.00 92.50 107 SER A N 1
ATOM 831 C CA . SER A 1 107 ? -12.089 -7.451 14.181 1.00 92.50 107 SER A CA 1
ATOM 832 C C . SER A 1 107 ? -12.267 -6.980 1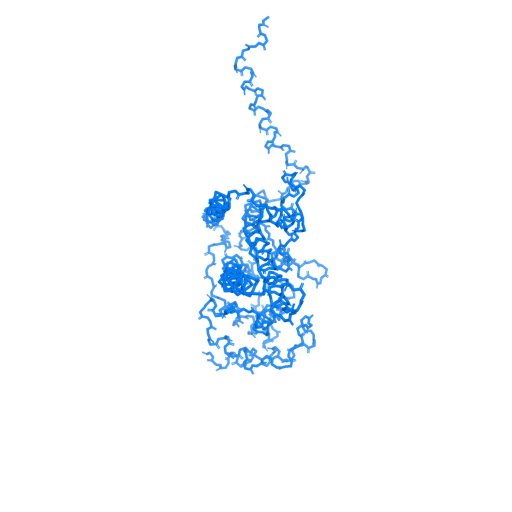2.734 1.00 92.50 107 SER A C 1
ATOM 834 O O . SER A 1 107 ? -11.359 -7.124 11.916 1.00 92.50 107 SER A O 1
ATOM 836 N N . ASN A 1 108 ? -13.412 -6.373 12.416 1.00 91.56 108 ASN A N 1
ATOM 837 C CA . ASN A 1 108 ? -13.731 -5.935 11.056 1.00 91.56 108 ASN A CA 1
ATOM 838 C C . ASN A 1 108 ? -12.831 -4.785 10.595 1.00 91.56 108 ASN A C 1
ATOM 840 O O . ASN A 1 108 ? -12.351 -4.789 9.465 1.00 91.56 108 ASN A O 1
ATOM 844 N N . THR A 1 109 ? -12.564 -3.815 11.471 1.00 92.56 109 THR A N 1
ATOM 845 C CA . THR A 1 109 ? -11.655 -2.699 11.170 1.00 92.56 109 THR A CA 1
ATOM 846 C C . THR A 1 109 ? -10.219 -3.185 10.989 1.00 92.56 109 THR A C 1
ATOM 848 O O . THR A 1 109 ? -9.554 -2.742 10.059 1.00 92.56 109 THR A O 1
ATOM 851 N N . SER A 1 110 ? -9.749 -4.148 11.791 1.00 89.69 110 SER A N 1
ATOM 852 C CA . SER A 1 110 ? -8.447 -4.790 11.569 1.00 89.69 110 SER A CA 1
ATOM 853 C C . SER A 1 110 ? -8.388 -5.528 10.230 1.00 89.69 110 SER A C 1
ATOM 855 O O . SER A 1 110 ? -7.405 -5.389 9.507 1.00 89.69 110 SER A O 1
ATOM 857 N N . ALA A 1 111 ? -9.437 -6.268 9.862 1.00 88.06 111 ALA A N 1
ATOM 858 C CA . ALA A 1 111 ? -9.508 -6.938 8.565 1.00 88.06 111 ALA A CA 1
ATOM 859 C C . ALA A 1 111 ? -9.496 -5.936 7.396 1.00 88.06 111 ALA A C 1
ATOM 861 O O . ALA A 1 111 ? -8.750 -6.121 6.437 1.00 88.06 111 ALA A O 1
ATOM 862 N N . ALA A 1 112 ? -10.251 -4.839 7.499 1.00 88.44 112 ALA A N 1
ATOM 863 C CA . ALA A 1 112 ? -10.266 -3.777 6.496 1.00 88.44 112 ALA A CA 1
ATOM 864 C C . ALA A 1 112 ? -8.900 -3.082 6.364 1.00 88.44 112 ALA A C 1
ATOM 866 O O . ALA A 1 112 ? -8.430 -2.850 5.250 1.00 88.44 112 ALA A O 1
ATOM 867 N N . LEU A 1 113 ? -8.229 -2.787 7.481 1.00 87.12 113 LEU A N 1
ATOM 868 C CA . LEU A 1 113 ? -6.870 -2.232 7.481 1.00 87.12 113 LEU A CA 1
ATOM 869 C C . LEU A 1 113 ? -5.846 -3.201 6.878 1.00 87.12 113 LEU A C 1
ATOM 871 O O . LEU A 1 113 ? -4.897 -2.764 6.239 1.00 87.12 113 LEU A O 1
ATOM 875 N N . ASN A 1 114 ? -6.036 -4.511 7.037 1.00 80.88 114 ASN A N 1
ATOM 876 C CA . ASN A 1 114 ? -5.188 -5.499 6.372 1.00 80.88 114 ASN A CA 1
ATOM 877 C C . ASN A 1 114 ? -5.449 -5.555 4.861 1.00 80.88 114 ASN A C 1
ATOM 879 O O . ASN A 1 114 ? -4.497 -5.644 4.092 1.00 80.88 114 ASN A O 1
ATOM 883 N N . ALA A 1 115 ? -6.705 -5.442 4.421 1.00 81.75 115 ALA A N 1
ATOM 884 C CA . ALA A 1 115 ? -7.057 -5.437 2.999 1.00 81.75 115 ALA A CA 1
ATOM 885 C C . ALA A 1 115 ? -6.464 -4.238 2.233 1.00 81.75 115 ALA A C 1
ATOM 887 O O . ALA A 1 115 ? -6.115 -4.365 1.061 1.00 81.75 115 ALA A O 1
ATOM 888 N N . SER A 1 116 ? -6.300 -3.083 2.891 1.00 80.44 116 SER A N 1
ATOM 889 C CA . SER A 1 116 ? -5.685 -1.900 2.269 1.00 80.44 116 SER A CA 1
ATOM 890 C C . SER A 1 116 ? -4.224 -2.129 1.868 1.00 80.44 116 SER A C 1
ATOM 892 O O . SER A 1 116 ? -3.736 -1.483 0.940 1.00 80.44 116 SER A O 1
ATOM 894 N N . ARG A 1 117 ? -3.528 -3.060 2.536 1.00 72.75 117 ARG A N 1
ATOM 895 C CA . ARG A 1 117 ? -2.151 -3.433 2.197 1.00 72.75 117 ARG A CA 1
ATOM 896 C C . ARG A 1 117 ? -2.091 -4.213 0.890 1.00 72.75 117 ARG A C 1
ATOM 898 O O . ARG A 1 117 ? -1.387 -3.763 -0.001 1.00 72.75 117 ARG A O 1
ATOM 905 N N . GLY A 1 118 ? -2.954 -5.214 0.706 1.00 73.69 118 GLY A N 1
ATOM 906 C CA . GLY A 1 118 ? -3.053 -5.933 -0.572 1.00 73.69 118 GLY A CA 1
ATOM 907 C C . GLY A 1 118 ? -3.449 -5.034 -1.751 1.00 73.69 118 GLY A C 1
ATOM 908 O O . GLY A 1 118 ? -3.045 -5.256 -2.890 1.00 73.69 118 GLY A O 1
ATOM 909 N N . PHE A 1 119 ? -4.185 -3.941 -1.501 1.00 79.00 119 PHE A N 1
ATOM 910 C CA . PHE A 1 119 ? -4.364 -2.900 -2.518 1.00 79.00 119 PHE A CA 1
ATOM 911 C C . PHE A 1 119 ? -3.030 -2.239 -2.905 1.00 79.00 119 PHE A C 1
ATOM 913 O O . PHE A 1 119 ? -2.737 -2.129 -4.092 1.00 79.00 119 PHE A O 1
ATOM 920 N N . MET A 1 120 ? -2.208 -1.816 -1.937 1.00 75.62 120 MET A N 1
ATOM 921 C CA . MET A 1 120 ? -0.898 -1.207 -2.219 1.00 75.62 120 MET A CA 1
ATOM 922 C C . MET A 1 120 ? 0.086 -2.174 -2.861 1.00 75.62 120 MET A C 1
ATOM 924 O O . MET A 1 120 ? 0.820 -1.767 -3.757 1.00 75.62 120 MET A O 1
ATOM 928 N N . ASP A 1 121 ? 0.070 -3.433 -2.451 1.00 73.31 121 ASP A N 1
ATOM 929 C CA . ASP A 1 121 ? 0.896 -4.488 -3.027 1.00 73.31 121 ASP A CA 1
ATOM 930 C C . ASP A 1 121 ? 0.474 -4.772 -4.483 1.00 73.31 121 ASP A C 1
ATOM 932 O O . ASP A 1 121 ? 1.314 -4.887 -5.381 1.00 73.31 121 ASP A O 1
ATOM 936 N N . GLY A 1 122 ? -0.831 -4.726 -4.776 1.00 74.94 122 GLY A N 1
ATOM 937 C CA . GLY A 1 122 ? -1.358 -4.708 -6.143 1.00 74.94 122 GLY A CA 1
ATOM 938 C C . GLY A 1 122 ? -0.872 -3.506 -6.964 1.00 74.94 122 GLY A C 1
ATOM 939 O O . GLY A 1 122 ? -0.465 -3.671 -8.116 1.00 74.94 122 GLY A O 1
ATOM 940 N N . ILE A 1 123 ? -0.847 -2.303 -6.376 1.00 76.88 123 ILE A N 1
ATOM 941 C CA . ILE A 1 123 ? -0.271 -1.111 -7.020 1.00 76.88 123 ILE A CA 1
ATOM 942 C C . ILE A 1 123 ? 1.236 -1.300 -7.244 1.00 76.88 123 ILE A C 1
ATOM 944 O O . ILE A 1 123 ? 1.740 -0.939 -8.302 1.00 76.88 123 ILE A O 1
ATOM 948 N N . GLU A 1 124 ? 1.976 -1.905 -6.315 1.00 73.38 124 GLU A N 1
ATOM 949 C CA . GLU A 1 124 ? 3.388 -2.240 -6.518 1.00 73.38 124 GLU A CA 1
ATOM 950 C C . GLU A 1 124 ? 3.574 -3.194 -7.704 1.00 73.38 124 GLU A C 1
ATOM 952 O O . GLU A 1 124 ? 4.372 -2.921 -8.605 1.00 73.38 124 GLU A O 1
ATOM 957 N N . ARG A 1 125 ? 2.790 -4.272 -7.767 1.00 72.56 125 ARG A N 1
ATOM 958 C CA . ARG A 1 125 ? 2.841 -5.223 -8.878 1.00 72.56 125 ARG A CA 1
ATOM 959 C C . ARG A 1 125 ? 2.552 -4.556 -10.215 1.00 72.56 125 ARG A C 1
ATOM 961 O O . ARG A 1 125 ? 3.320 -4.708 -11.163 1.00 72.56 125 ARG A O 1
ATOM 968 N N . ASP A 1 126 ? 1.435 -3.846 -10.301 1.00 71.50 126 ASP A N 1
ATOM 969 C CA . ASP A 1 126 ? 0.920 -3.359 -11.578 1.00 71.50 126 ASP A CA 1
ATOM 970 C C . ASP A 1 126 ? 1.589 -2.049 -12.017 1.00 71.50 126 ASP A C 1
ATOM 972 O O . ASP A 1 126 ? 1.515 -1.690 -13.195 1.00 71.50 126 ASP A O 1
ATOM 976 N N . PHE A 1 127 ? 2.265 -1.356 -11.091 1.00 74.62 127 PHE A N 1
ATOM 977 C CA . PHE A 1 127 ? 2.896 -0.064 -11.336 1.00 74.62 127 PHE A CA 1
ATOM 978 C C . PHE A 1 127 ? 4.424 -0.060 -11.133 1.00 74.62 127 PHE A C 1
ATOM 980 O O . PHE A 1 127 ? 5.168 0.443 -11.968 1.00 74.62 127 PHE A O 1
ATOM 987 N N . PHE A 1 128 ? 4.956 -0.606 -10.041 1.00 76.12 128 PHE A N 1
ATOM 988 C CA . PHE A 1 128 ? 6.398 -0.545 -9.763 1.00 76.12 128 PHE A CA 1
ATOM 989 C C . PHE A 1 128 ? 7.197 -1.604 -10.533 1.00 76.12 128 PHE A C 1
ATOM 991 O O . PHE A 1 128 ? 8.238 -1.282 -11.114 1.00 76.12 128 PHE A O 1
ATOM 998 N N . ASN A 1 129 ? 6.705 -2.844 -10.605 1.00 78.56 129 ASN A N 1
ATOM 999 C CA . ASN A 1 129 ? 7.450 -3.938 -11.244 1.00 78.56 129 ASN A CA 1
ATOM 1000 C C . ASN A 1 129 ? 7.712 -3.679 -12.730 1.00 78.56 129 ASN A C 1
ATOM 1002 O O . ASN A 1 129 ? 8.793 -3.989 -13.228 1.00 78.56 129 ASN A O 1
ATOM 1006 N N . ALA A 1 130 ? 6.774 -3.035 -13.428 1.00 80.62 130 ALA A N 1
ATOM 1007 C CA . ALA A 1 130 ? 6.955 -2.640 -14.822 1.00 80.62 130 ALA A CA 1
ATOM 1008 C C . ALA A 1 130 ? 8.182 -1.725 -15.009 1.00 80.62 130 ALA A C 1
ATOM 1010 O O . ALA A 1 130 ? 8.941 -1.892 -15.964 1.00 80.62 130 ALA A O 1
ATOM 1011 N N . PHE A 1 131 ? 8.423 -0.805 -14.069 1.00 79.44 131 PHE A N 1
ATOM 1012 C CA . PHE A 1 131 ? 9.602 0.060 -14.076 1.00 79.44 131 PHE A CA 1
ATOM 1013 C C . PHE A 1 131 ? 10.887 -0.677 -13.727 1.00 79.44 131 PHE A C 1
ATOM 1015 O O . PHE A 1 131 ? 11.915 -0.464 -14.376 1.00 79.44 131 PHE A O 1
ATOM 1022 N N . GLU A 1 132 ? 10.852 -1.535 -12.708 1.00 81.19 132 GLU A N 1
ATOM 1023 C CA . GLU A 1 132 ? 12.023 -2.332 -12.345 1.00 81.19 132 GLU A CA 1
ATOM 1024 C C . GLU A 1 132 ? 12.429 -3.296 -13.463 1.00 81.19 132 GLU A C 1
ATOM 1026 O O . GLU A 1 132 ? 13.621 -3.510 -13.663 1.00 81.19 132 GLU A O 1
ATOM 1031 N N . ALA A 1 133 ? 11.475 -3.793 -14.248 1.00 82.88 133 ALA A N 1
ATOM 1032 C CA . ALA A 1 133 ? 11.728 -4.668 -15.387 1.00 82.88 133 ALA A CA 1
ATOM 1033 C C . ALA A 1 133 ? 12.428 -3.982 -16.572 1.00 82.88 133 ALA A C 1
ATOM 1035 O O . ALA A 1 133 ? 13.019 -4.656 -17.411 1.00 82.88 133 ALA A O 1
ATOM 1036 N N . VAL A 1 134 ? 12.354 -2.651 -16.685 1.00 82.75 134 VAL A N 1
ATOM 1037 C CA . VAL A 1 134 ? 12.936 -1.906 -17.822 1.00 82.75 134 VAL A CA 1
ATOM 1038 C C . VAL A 1 134 ? 14.161 -1.081 -17.446 1.00 82.75 134 VAL A C 1
ATOM 1040 O O . VAL A 1 134 ? 14.710 -0.360 -18.282 1.00 82.75 134 VAL A O 1
ATOM 1043 N N . LYS A 1 135 ? 14.606 -1.176 -16.190 1.00 80.75 135 LYS A N 1
ATOM 1044 C CA . LYS A 1 135 ? 15.639 -0.306 -15.616 1.00 80.75 135 LYS A CA 1
ATOM 1045 C C . LYS A 1 135 ? 17.003 -0.392 -16.298 1.00 80.75 135 LYS A C 1
ATOM 1047 O O . LYS A 1 135 ? 17.799 0.519 -16.116 1.00 80.75 135 LYS A O 1
ATOM 1052 N N . ASP A 1 136 ? 17.277 -1.448 -17.059 1.00 80.44 136 ASP A N 1
ATOM 1053 C CA . ASP A 1 136 ? 18.524 -1.619 -17.812 1.00 80.44 136 ASP A CA 1
ATOM 1054 C C . ASP A 1 136 ? 18.546 -0.863 -19.145 1.00 80.44 136 ASP A C 1
ATOM 1056 O O . ASP A 1 136 ? 19.617 -0.496 -19.635 1.00 80.44 136 ASP A O 1
ATOM 1060 N N . TYR A 1 137 ? 17.368 -0.597 -19.718 1.00 83.12 137 TYR A N 1
ATOM 1061 C CA . TYR A 1 137 ? 17.216 0.043 -21.026 1.00 83.12 137 TYR A CA 1
ATOM 1062 C C . TYR A 1 137 ? 16.048 1.043 -21.047 1.00 83.12 137 TYR A C 1
ATOM 1064 O O . TYR A 1 137 ? 15.160 0.922 -21.896 1.00 83.12 137 TYR A O 1
ATOM 1072 N N . PRO A 1 138 ? 16.027 2.045 -20.147 1.00 78.25 138 PRO A N 1
ATOM 1073 C CA . PRO A 1 138 ? 14.896 2.965 -20.004 1.00 78.25 138 PRO A CA 1
ATOM 1074 C C . PRO A 1 138 ? 14.554 3.718 -21.300 1.00 78.25 138 PRO A C 1
ATOM 1076 O O . PRO A 1 138 ? 13.383 3.964 -21.572 1.00 78.25 138 PRO A O 1
ATOM 1079 N N . ASP A 1 139 ? 15.549 4.014 -22.142 1.00 79.00 139 ASP A N 1
ATOM 1080 C CA . ASP A 1 139 ? 15.373 4.774 -23.390 1.00 79.00 139 ASP A CA 1
ATOM 1081 C C . ASP A 1 139 ? 14.540 4.043 -24.461 1.00 79.00 139 ASP A C 1
ATOM 1083 O O . ASP A 1 139 ? 14.042 4.673 -25.403 1.00 79.00 139 ASP A O 1
ATOM 1087 N N . ASN A 1 140 ? 14.363 2.725 -24.308 1.00 84.00 140 ASN A N 1
ATOM 1088 C CA . ASN A 1 140 ? 13.545 1.890 -25.190 1.00 84.00 140 ASN A CA 1
ATOM 1089 C C . ASN A 1 140 ? 12.053 1.922 -24.822 1.00 84.00 140 ASN A C 1
ATOM 1091 O O . ASN A 1 140 ? 11.238 1.303 -25.513 1.00 84.00 140 ASN A O 1
ATOM 1095 N N . PHE A 1 141 ? 11.688 2.610 -23.736 1.00 83.25 141 PHE A N 1
ATOM 1096 C CA . PHE A 1 141 ? 10.334 2.611 -23.204 1.00 83.25 141 PHE A CA 1
ATOM 1097 C C . PHE A 1 141 ? 9.752 4.018 -23.084 1.00 83.25 141 PHE A C 1
ATOM 1099 O O . PHE A 1 141 ? 10.455 5.026 -23.051 1.00 83.25 141 PHE A O 1
ATOM 1106 N N . THR A 1 142 ? 8.426 4.077 -23.053 1.00 79.75 142 THR A N 1
ATOM 1107 C CA . THR A 1 142 ? 7.651 5.297 -22.835 1.00 79.75 142 THR A CA 1
ATOM 1108 C C . THR A 1 142 ? 7.001 5.252 -21.466 1.00 79.75 142 THR A C 1
ATOM 1110 O O . THR A 1 142 ? 6.285 4.305 -21.142 1.00 79.75 142 THR A O 1
ATOM 1113 N N . PHE A 1 143 ? 7.309 6.276 -20.675 1.00 79.88 143 PHE A N 1
ATOM 1114 C CA . PHE A 1 143 ? 6.815 6.532 -19.328 1.00 79.88 143 PHE A CA 1
ATOM 1115 C C . PHE A 1 143 ? 7.096 7.992 -18.950 1.00 79.88 143 PHE A C 1
ATOM 1117 O O . PHE A 1 143 ? 7.978 8.631 -19.534 1.00 79.88 143 PHE A O 1
ATOM 1124 N N . GLY A 1 144 ? 6.339 8.533 -18.000 1.00 73.81 144 GLY A N 1
ATOM 1125 C CA . GLY A 1 144 ? 6.446 9.925 -17.564 1.00 73.81 144 GLY A CA 1
ATOM 1126 C C . GLY A 1 144 ? 7.417 10.137 -16.404 1.00 73.81 144 GLY A C 1
ATOM 1127 O O . GLY A 1 144 ? 8.366 10.920 -16.501 1.00 73.81 144 GLY A O 1
ATOM 1128 N N . HIS A 1 145 ? 7.175 9.440 -15.301 1.00 73.12 145 HIS A N 1
ATOM 1129 C CA . HIS A 1 145 ? 8.012 9.361 -14.115 1.00 73.12 145 HIS A CA 1
ATOM 1130 C C . HIS A 1 145 ? 9.156 8.387 -14.365 1.00 73.12 145 HIS A C 1
ATOM 1132 O O . HIS A 1 145 ? 8.948 7.265 -14.810 1.00 73.12 145 HIS A O 1
ATOM 1138 N N . SER A 1 146 ? 10.385 8.814 -14.089 1.00 63.12 146 SER A N 1
ATOM 1139 C CA . SER A 1 146 ? 11.582 8.019 -14.368 1.00 63.12 146 SER A CA 1
ATOM 1140 C C . SER A 1 146 ? 12.379 7.738 -13.103 1.00 63.12 146 SER A C 1
ATOM 1142 O O . SER A 1 146 ? 12.557 8.636 -12.284 1.00 63.12 146 SER A O 1
ATOM 1144 N N . ASN A 1 147 ? 12.957 6.541 -13.004 1.00 55.59 147 ASN A N 1
ATOM 1145 C CA . ASN A 1 147 ? 13.909 6.152 -11.958 1.00 55.59 147 ASN A CA 1
ATOM 1146 C C . ASN A 1 147 ? 15.358 6.546 -12.323 1.00 55.59 147 ASN A C 1
ATOM 1148 O O . ASN A 1 147 ? 16.263 5.716 -12.227 1.00 55.59 147 ASN A O 1
ATOM 1152 N N . LEU A 1 148 ? 15.585 7.774 -12.805 1.00 51.84 148 LEU A N 1
ATOM 1153 C CA . LEU A 1 148 ? 16.929 8.226 -13.183 1.00 51.84 148 LEU A CA 1
ATOM 1154 C C . LEU A 1 148 ? 17.721 8.692 -11.951 1.00 51.84 148 LEU A C 1
ATOM 1156 O O . LEU A 1 148 ? 17.178 9.282 -11.020 1.00 51.84 148 LEU A O 1
ATOM 1160 N N . GLU A 1 149 ? 19.016 8.386 -11.942 1.00 45.06 149 GLU A N 1
ATOM 1161 C CA . GLU A 1 149 ? 19.954 8.782 -10.892 1.00 45.06 149 GLU A CA 1
ATOM 1162 C C . GLU A 1 149 ? 20.366 10.255 -11.049 1.00 45.06 149 GLU A C 1
ATOM 1164 O O . GLU A 1 149 ? 20.763 10.680 -12.135 1.00 45.06 149 GLU A O 1
ATOM 1169 N N . HIS A 1 150 ? 20.329 11.013 -9.951 1.00 41.81 150 HIS A N 1
ATOM 1170 C CA . HIS A 1 150 ? 20.983 12.317 -9.824 1.00 41.81 150 HIS A CA 1
ATOM 1171 C C . HIS A 1 150 ? 21.855 12.282 -8.559 1.00 41.81 150 HIS A C 1
ATOM 1173 O O . HIS A 1 150 ? 21.408 11.807 -7.514 1.00 41.81 150 HIS A O 1
ATOM 1179 N N . ASP A 1 151 ? 23.113 12.717 -8.655 1.00 35.56 151 ASP A N 1
ATOM 1180 C CA . ASP A 1 151 ? 24.061 12.822 -7.532 1.00 35.56 151 ASP A CA 1
ATOM 1181 C C . ASP A 1 151 ? 24.268 11.546 -6.689 1.00 35.56 151 ASP A C 1
ATOM 1183 O O . ASP A 1 151 ? 24.223 11.574 -5.455 1.00 35.56 151 ASP A O 1
ATOM 1187 N N . GLY A 1 152 ? 24.493 10.391 -7.325 1.00 35.88 152 GLY A N 1
ATOM 1188 C CA . GLY A 1 152 ? 24.800 9.154 -6.593 1.00 35.88 152 GLY A CA 1
ATOM 1189 C C . GLY A 1 152 ? 23.603 8.555 -5.847 1.00 35.88 152 GLY A C 1
ATOM 1190 O O . GLY A 1 152 ? 23.763 7.601 -5.081 1.00 35.88 152 GLY A O 1
ATOM 1191 N N . LYS A 1 153 ? 22.397 9.108 -6.038 1.00 33.50 153 LYS A N 1
ATOM 1192 C CA . LYS A 1 153 ? 21.155 8.632 -5.430 1.00 33.50 153 LYS A CA 1
ATOM 1193 C C . LYS A 1 153 ? 20.163 8.257 -6.524 1.00 33.50 153 LYS A C 1
ATOM 1195 O O . LYS A 1 153 ? 19.703 9.089 -7.302 1.00 33.50 153 LYS A O 1
ATOM 1200 N N . ARG A 1 154 ? 19.789 6.976 -6.551 1.00 46.72 154 ARG A N 1
ATOM 1201 C CA . ARG A 1 154 ? 18.619 6.506 -7.299 1.00 46.72 154 ARG A CA 1
ATOM 1202 C C . ARG A 1 154 ? 17.378 7.053 -6.602 1.00 46.72 154 ARG A C 1
ATOM 1204 O O . ARG A 1 154 ? 16.940 6.511 -5.588 1.00 46.72 154 ARG A O 1
ATOM 1211 N N . GLU A 1 155 ? 16.811 8.126 -7.132 1.00 50.56 155 GLU A N 1
ATOM 1212 C CA . GLU A 1 155 ? 15.499 8.597 -6.712 1.00 50.56 155 GLU A CA 1
ATOM 1213 C C . GLU A 1 155 ? 14.454 8.005 -7.648 1.00 50.56 155 GLU A C 1
ATOM 1215 O O . GLU A 1 155 ? 14.104 8.576 -8.674 1.00 50.56 155 GLU A O 1
ATOM 1220 N N . SER A 1 156 ? 13.943 6.828 -7.297 1.00 58.38 156 SER A N 1
ATOM 1221 C CA . SER A 1 156 ? 12.704 6.384 -7.917 1.00 58.38 156 SER A CA 1
ATOM 1222 C C . SER A 1 156 ? 11.585 7.306 -7.428 1.00 58.38 156 SER A C 1
ATOM 1224 O O . SER A 1 156 ? 11.187 7.237 -6.262 1.00 58.38 156 SER A O 1
ATOM 1226 N N . GLU A 1 157 ? 11.109 8.206 -8.300 1.00 62.22 157 GLU A N 1
ATOM 1227 C CA . GLU A 1 157 ? 9.964 9.094 -8.018 1.00 62.22 157 GLU A CA 1
ATOM 1228 C C . GLU A 1 157 ? 8.748 8.279 -7.534 1.00 62.22 157 GLU A C 1
ATOM 1230 O O . GLU A 1 157 ? 7.962 8.742 -6.712 1.00 62.22 157 GLU A O 1
ATOM 1235 N N . ILE A 1 158 ? 8.663 7.027 -7.981 1.00 64.44 158 ILE A N 1
ATOM 1236 C CA . ILE A 1 158 ? 7.585 6.083 -7.699 1.00 64.44 158 ILE A CA 1
ATOM 1237 C C . ILE A 1 158 ? 7.830 5.318 -6.400 1.00 64.44 158 ILE A C 1
ATOM 1239 O O . ILE A 1 158 ? 6.936 5.213 -5.570 1.00 64.44 158 ILE A O 1
ATOM 1243 N N . LEU A 1 159 ? 9.052 4.860 -6.131 1.00 64.06 159 LEU A N 1
ATOM 1244 C CA . LEU A 1 159 ? 9.391 4.283 -4.828 1.00 64.06 159 LEU A CA 1
ATOM 1245 C C . LEU A 1 159 ? 9.210 5.311 -3.704 1.00 64.06 159 LEU A C 1
ATOM 1247 O O . LEU A 1 159 ? 8.836 4.950 -2.592 1.00 64.06 159 LEU A O 1
ATOM 1251 N N . LYS A 1 160 ? 9.457 6.601 -3.976 1.00 65.75 160 LYS A N 1
ATOM 1252 C CA . LYS A 1 160 ? 9.154 7.692 -3.036 1.00 65.75 160 LYS A CA 1
ATOM 1253 C C . LYS A 1 160 ? 7.664 7.764 -2.700 1.00 65.75 160 LYS A C 1
ATOM 1255 O O . LYS A 1 160 ? 7.340 8.083 -1.560 1.00 65.75 160 LYS A O 1
ATOM 1260 N N . PHE A 1 161 ? 6.785 7.452 -3.654 1.00 67.44 161 PHE A N 1
ATOM 1261 C CA . PHE A 1 161 ? 5.353 7.330 -3.397 1.00 67.44 161 PHE A CA 1
ATOM 1262 C C . PHE A 1 161 ? 5.062 6.185 -2.422 1.00 67.44 161 PHE A C 1
ATOM 1264 O O . PHE A 1 161 ? 4.457 6.441 -1.387 1.00 67.44 161 PHE A O 1
ATOM 1271 N N . PHE A 1 162 ? 5.567 4.973 -2.664 1.00 66.31 162 PHE A N 1
ATOM 1272 C CA . PHE A 1 162 ? 5.340 3.842 -1.749 1.00 66.31 162 PHE A CA 1
ATOM 1273 C C . PHE A 1 162 ? 5.923 4.083 -0.353 1.00 66.31 162 PHE A C 1
ATOM 1275 O O . PHE A 1 162 ? 5.301 3.755 0.653 1.00 66.31 162 PHE A O 1
ATOM 1282 N N . LYS A 1 163 ? 7.087 4.736 -0.270 1.00 69.06 163 LYS A N 1
ATOM 1283 C CA . LYS A 1 163 ? 7.705 5.106 1.011 1.00 69.06 163 LYS A CA 1
ATOM 1284 C C . LYS A 1 163 ? 6.927 6.177 1.778 1.00 69.06 163 LYS A C 1
ATOM 1286 O O . LYS A 1 163 ? 7.110 6.289 2.986 1.00 69.06 163 LYS A O 1
ATOM 1291 N N . ASN A 1 164 ? 6.130 7.005 1.098 1.00 75.94 164 ASN A N 1
ATOM 1292 C CA . ASN A 1 164 ? 5.411 8.110 1.728 1.00 75.94 164 ASN A CA 1
ATOM 1293 C C . ASN A 1 164 ? 4.109 8.466 0.984 1.00 75.94 164 ASN A C 1
ATOM 1295 O O . ASN A 1 164 ? 3.943 9.562 0.438 1.00 75.94 164 ASN A O 1
ATOM 1299 N N . VAL A 1 165 ? 3.172 7.518 0.980 1.00 81.75 165 VAL A N 1
ATOM 1300 C CA . VAL A 1 165 ? 1.864 7.641 0.314 1.00 81.75 165 VAL A CA 1
ATOM 1301 C C . VAL A 1 165 ? 1.032 8.798 0.872 1.00 81.75 165 VAL A C 1
ATOM 1303 O O . VAL A 1 165 ? 0.359 9.502 0.121 1.00 81.75 165 VAL A O 1
ATOM 1306 N N . THR A 1 166 ? 1.142 9.074 2.175 1.00 83.25 166 THR A N 1
ATOM 1307 C CA . THR A 1 166 ? 0.446 10.186 2.839 1.00 83.25 166 THR A CA 1
ATOM 1308 C C . THR A 1 166 ? 0.945 11.545 2.350 1.00 83.25 166 THR A C 1
ATOM 1310 O O . THR A 1 166 ? 0.143 12.454 2.141 1.00 83.25 166 THR A O 1
ATOM 1313 N N . MET A 1 167 ? 2.247 11.693 2.083 1.00 82.88 167 MET A N 1
ATOM 1314 C CA . MET A 1 167 ? 2.785 12.905 1.460 1.00 82.88 167 MET A CA 1
ATOM 1315 C C . MET A 1 167 ? 2.256 13.092 0.036 1.00 82.88 167 MET A C 1
ATOM 1317 O O . MET A 1 167 ? 1.940 14.225 -0.338 1.00 82.88 167 MET A O 1
ATOM 1321 N N . LEU A 1 168 ? 2.138 12.017 -0.760 1.00 82.19 168 LEU A N 1
ATOM 1322 C CA . LEU A 1 168 ? 1.537 12.140 -2.091 1.00 82.19 168 LEU A CA 1
ATOM 1323 C C . LEU A 1 168 ? 0.070 12.562 -1.986 1.00 82.19 168 LEU A C 1
ATOM 1325 O O . LEU A 1 168 ? -0.323 13.506 -2.665 1.00 82.19 168 LEU A O 1
ATOM 1329 N N . PHE A 1 169 ? -0.704 11.924 -1.109 1.00 85.19 169 PHE A N 1
ATOM 1330 C CA . PHE A 1 169 ? -2.096 12.284 -0.850 1.00 85.19 169 PHE A CA 1
ATOM 1331 C C . PHE A 1 169 ? -2.252 13.780 -0.546 1.00 85.19 169 PHE A C 1
ATOM 1333 O O . PHE A 1 169 ? -2.985 14.479 -1.246 1.00 85.19 169 PHE A O 1
ATOM 1340 N N . VAL A 1 170 ? -1.491 14.304 0.423 1.00 82.44 170 VAL A N 1
ATOM 1341 C CA . VAL A 1 170 ? -1.534 15.731 0.788 1.00 82.44 170 VAL A CA 1
ATOM 1342 C C . VAL A 1 170 ? -1.157 16.615 -0.404 1.00 82.44 170 VAL A C 1
ATOM 1344 O O . VAL A 1 170 ? -1.818 17.615 -0.678 1.00 82.44 170 VAL A O 1
ATOM 1347 N N . LYS A 1 171 ? -0.124 16.239 -1.169 1.00 82.00 171 LYS A N 1
ATOM 1348 C CA . LYS A 1 171 ? 0.279 16.975 -2.376 1.00 82.00 171 LYS A CA 1
ATOM 1349 C C . LYS A 1 171 ? -0.832 16.995 -3.432 1.00 82.00 171 LYS A C 1
ATOM 1351 O O . LYS A 1 171 ? -1.032 18.026 -4.070 1.00 82.00 171 LYS A O 1
ATOM 1356 N N . CYS A 1 172 ? -1.543 15.887 -3.622 1.00 84.25 172 CYS A N 1
ATOM 1357 C CA . CYS A 1 172 ? -2.647 15.777 -4.574 1.00 84.25 172 CYS A CA 1
ATOM 1358 C C . CYS A 1 172 ? -3.862 16.611 -4.142 1.00 84.25 172 CYS A C 1
ATOM 1360 O O . CYS A 1 172 ? -4.393 17.358 -4.960 1.00 84.25 172 CYS A O 1
ATOM 1362 N N . LYS A 1 173 ? -4.243 16.566 -2.860 1.00 82.62 173 LYS A N 1
ATOM 1363 C CA . LYS A 1 173 ? -5.356 17.355 -2.300 1.00 82.62 173 LYS A CA 1
ATOM 1364 C C . LYS A 1 173 ? -5.081 18.859 -2.303 1.00 82.62 173 LYS A C 1
ATOM 1366 O O . LYS A 1 173 ? -5.911 19.653 -2.738 1.00 82.62 173 LYS A O 1
ATOM 1371 N N . ASN A 1 174 ? -3.860 19.269 -1.968 1.00 73.75 174 ASN A N 1
ATOM 1372 C CA . ASN A 1 174 ? -3.488 20.683 -2.026 1.00 73.75 174 ASN A CA 1
ATOM 1373 C C . ASN A 1 174 ? -3.526 21.241 -3.462 1.00 73.75 174 ASN A C 1
ATOM 1375 O O . ASN A 1 174 ? -3.813 22.420 -3.655 1.00 73.75 174 ASN A O 1
ATOM 1379 N N . ARG A 1 175 ? -3.291 20.410 -4.493 1.00 70.69 175 ARG A N 1
ATOM 1380 C CA . ARG A 1 175 ? -3.448 20.814 -5.907 1.00 70.69 175 ARG A CA 1
ATOM 1381 C C . ARG A 1 175 ? -4.911 21.068 -6.293 1.00 70.69 175 ARG A C 1
ATOM 1383 O O . ARG A 1 175 ? -5.151 21.794 -7.259 1.00 70.69 175 ARG A O 1
ATOM 1390 N N . THR A 1 176 ? -5.872 20.495 -5.568 1.00 69.19 176 THR A N 1
ATOM 1391 C CA . THR A 1 176 ? -7.313 20.731 -5.758 1.00 69.19 176 THR A CA 1
ATOM 1392 C C . THR A 1 176 ? -7.872 21.803 -4.814 1.00 69.19 176 THR A C 1
ATOM 1394 O O . THR A 1 176 ? -9.081 22.006 -4.789 1.00 69.19 176 THR A O 1
ATOM 1397 N N . ASN A 1 177 ? -7.009 22.547 -4.100 1.00 67.81 177 ASN A N 1
ATOM 1398 C CA . ASN A 1 177 ? -7.358 23.507 -3.037 1.00 67.81 177 ASN A CA 1
ATOM 1399 C C . ASN A 1 177 ? -8.083 22.881 -1.828 1.00 67.81 177 ASN A C 1
ATOM 1401 O O . ASN A 1 177 ? -8.641 23.597 -0.995 1.00 67.81 177 ASN A O 1
ATOM 1405 N N . GLU A 1 178 ? -8.046 21.557 -1.694 1.00 67.69 178 GLU A N 1
ATOM 1406 C CA . GLU A 1 178 ? -8.486 20.853 -0.498 1.00 67.69 178 GLU A CA 1
ATOM 1407 C C . GLU A 1 178 ? -7.318 20.845 0.501 1.00 67.69 178 GLU A C 1
ATOM 1409 O O . GLU A 1 178 ? -6.418 20.014 0.406 1.00 67.69 178 GLU A O 1
ATOM 1414 N N . ASN A 1 179 ? -7.296 21.783 1.457 1.00 69.94 179 ASN A N 1
ATOM 1415 C CA . ASN A 1 179 ? -6.313 21.785 2.552 1.00 69.94 179 ASN A CA 1
ATOM 1416 C C . ASN A 1 179 ? -6.618 20.641 3.540 1.00 69.94 179 ASN A C 1
ATOM 1418 O O . ASN A 1 179 ? -7.164 20.859 4.624 1.00 69.94 179 ASN A O 1
ATOM 1422 N N . VAL A 1 180 ? -6.293 19.409 3.149 1.00 78.56 180 VAL A N 1
ATOM 1423 C CA . VAL A 1 180 ? -6.546 18.192 3.929 1.00 78.56 180 VAL A CA 1
ATOM 1424 C C . VAL A 1 180 ? -5.235 17.659 4.493 1.00 78.56 180 VAL A C 1
ATOM 1426 O O . VAL A 1 180 ? -4.245 17.498 3.781 1.00 78.56 180 VAL A O 1
ATOM 1429 N N . THR A 1 181 ? -5.237 17.357 5.788 1.00 84.88 181 THR A N 1
ATOM 1430 C CA . THR A 1 181 ? -4.175 16.613 6.463 1.00 84.88 181 THR A CA 1
ATOM 1431 C C . THR A 1 181 ? -4.735 15.283 6.954 1.00 84.88 181 THR A C 1
ATOM 1433 O O . THR A 1 181 ? -5.948 15.117 7.086 1.00 84.88 181 THR A O 1
ATOM 1436 N N . ILE A 1 182 ? -3.853 14.327 7.249 1.00 85.81 182 ILE A N 1
ATOM 1437 C CA . ILE A 1 182 ? -4.256 13.052 7.860 1.00 85.81 182 ILE A CA 1
ATOM 1438 C C . ILE A 1 182 ? -5.024 13.306 9.164 1.00 85.81 182 ILE A C 1
ATOM 1440 O O . ILE A 1 182 ? -6.107 12.763 9.360 1.00 85.81 182 ILE A O 1
ATOM 1444 N N . ASP A 1 183 ? -4.519 14.218 9.998 1.00 87.12 183 ASP A N 1
ATOM 1445 C CA . ASP A 1 183 ? -5.155 14.593 11.261 1.00 87.12 183 ASP A CA 1
ATOM 1446 C C . ASP A 1 183 ? -6.526 15.250 11.066 1.00 87.12 183 ASP A C 1
ATOM 1448 O O . ASP A 1 183 ? -7.436 15.019 11.864 1.00 87.12 183 ASP A O 1
ATOM 1452 N N . SER A 1 184 ? -6.694 16.100 10.044 1.00 89.62 184 SER A N 1
ATOM 1453 C CA . SER A 1 184 ? -7.988 16.740 9.791 1.00 89.62 184 SER A CA 1
ATOM 1454 C C . SER A 1 184 ? -9.018 15.736 9.278 1.00 89.62 184 SER A C 1
ATOM 1456 O O . SER A 1 184 ? -10.180 15.811 9.677 1.00 89.62 184 SER A O 1
ATOM 1458 N N . LEU A 1 185 ? -8.589 14.760 8.474 1.00 89.06 185 LEU A N 1
ATOM 1459 C CA . LEU A 1 185 ? -9.435 13.663 8.018 1.00 89.06 185 LEU A CA 1
ATOM 1460 C C . LEU A 1 185 ? -9.842 12.743 9.177 1.00 89.06 185 LEU A C 1
ATOM 1462 O O . LEU A 1 185 ? -11.029 12.466 9.337 1.00 89.06 185 LEU A O 1
ATOM 1466 N N . GLU A 1 186 ? -8.895 12.342 10.033 1.00 90.62 186 GLU A N 1
ATOM 1467 C CA . GLU A 1 186 ? -9.181 11.530 11.225 1.00 90.62 186 GLU A CA 1
ATOM 1468 C C . GLU A 1 186 ? -10.185 12.241 12.142 1.00 90.62 186 GLU A C 1
ATOM 1470 O O . GLU A 1 186 ? -11.181 11.647 12.550 1.00 90.62 186 GLU A O 1
ATOM 1475 N N . LYS A 1 187 ? -9.975 13.537 12.414 1.00 91.00 187 LYS A N 1
ATOM 1476 C CA . LYS A 1 187 ? -10.901 14.344 13.225 1.00 91.00 187 LYS A CA 1
ATOM 1477 C C . LYS A 1 187 ? -12.293 14.427 12.614 1.00 91.00 187 LYS A C 1
ATOM 1479 O O . LYS A 1 187 ? -13.264 14.334 13.356 1.00 91.00 187 LYS A O 1
ATOM 1484 N N . LYS A 1 188 ? -12.396 14.600 11.292 1.00 90.19 188 LYS A N 1
ATOM 1485 C CA . LYS A 1 188 ? -13.685 14.638 10.591 1.00 90.19 188 LYS A CA 1
ATOM 1486 C C . LYS A 1 188 ? -14.448 13.326 10.784 1.00 90.19 188 LYS A C 1
ATOM 1488 O O . LYS A 1 188 ? -15.622 13.357 11.123 1.00 90.19 188 LYS A O 1
ATOM 1493 N N . ILE A 1 189 ? -13.773 12.193 10.608 1.00 90.75 189 ILE A N 1
ATOM 1494 C CA . ILE A 1 189 ? -14.390 10.866 10.730 1.00 90.75 189 ILE A CA 1
ATOM 1495 C C . ILE A 1 189 ? -14.807 10.594 12.174 1.00 90.75 189 ILE A C 1
ATOM 1497 O O . ILE A 1 189 ? -15.924 10.155 12.418 1.00 90.75 189 ILE A O 1
ATOM 1501 N N . MET A 1 190 ? -13.942 10.908 13.139 1.00 89.56 190 MET A N 1
ATOM 1502 C CA . MET A 1 190 ? -14.275 10.764 14.556 1.00 89.56 190 MET A CA 1
ATOM 1503 C C . MET A 1 190 ? -15.462 11.642 14.958 1.00 89.56 190 MET A C 1
ATOM 1505 O O . MET A 1 190 ? -16.332 11.173 15.679 1.00 89.56 190 MET A O 1
ATOM 1509 N N . ALA A 1 191 ? -15.525 12.887 14.475 1.00 90.50 191 ALA A N 1
ATOM 1510 C CA . ALA A 1 191 ? -16.640 13.787 14.757 1.00 90.50 191 ALA A CA 1
ATOM 1511 C C . ALA A 1 191 ? -17.972 13.264 14.201 1.00 90.50 191 ALA A C 1
ATOM 1513 O O . ALA A 1 191 ? -18.995 13.406 14.863 1.00 90.50 191 ALA A O 1
ATOM 1514 N N . GLU A 1 192 ? -17.953 12.644 13.019 1.00 90.12 192 GLU A N 1
ATOM 1515 C CA . GLU A 1 192 ? -19.144 12.033 12.426 1.00 90.12 192 GLU A CA 1
ATOM 1516 C C . GLU A 1 192 ? -19.612 10.815 13.231 1.00 90.12 192 GLU A C 1
ATOM 1518 O O . GLU A 1 192 ? -20.781 10.702 13.581 1.00 90.12 192 GLU A O 1
ATOM 1523 N N . VAL A 1 193 ? -18.685 9.924 13.591 1.00 85.75 193 VAL A N 1
ATOM 1524 C CA . VAL A 1 193 ? -18.997 8.674 14.304 1.00 85.75 193 VAL A CA 1
ATOM 1525 C C . VAL A 1 193 ? -19.399 8.919 15.762 1.00 85.75 193 VAL A C 1
ATOM 1527 O O . VAL A 1 193 ? -20.196 8.163 16.313 1.00 85.75 193 VAL A O 1
ATOM 1530 N N . ASP A 1 194 ? -18.858 9.959 16.400 1.00 85.75 194 ASP A N 1
ATOM 1531 C CA . ASP A 1 194 ? -19.227 10.347 17.766 1.00 85.75 194 ASP A CA 1
ATOM 1532 C C . ASP A 1 194 ? -20.522 11.182 17.824 1.00 85.75 194 ASP A C 1
ATOM 1534 O O . ASP A 1 194 ? -21.015 11.466 18.917 1.00 85.75 194 ASP A O 1
ATOM 1538 N N . ASN A 1 195 ? -21.096 11.574 16.682 1.00 87.31 195 ASN A N 1
ATOM 1539 C CA . ASN A 1 195 ? -22.360 12.298 16.648 1.00 87.31 195 ASN A CA 1
ATOM 1540 C C . ASN A 1 195 ? -23.544 11.333 16.829 1.00 87.31 195 ASN A C 1
ATOM 1542 O O . ASN A 1 195 ? -23.940 10.629 15.906 1.00 87.31 195 ASN A O 1
ATOM 1546 N N . GLU A 1 196 ? -24.173 11.367 18.007 1.00 78.44 196 GLU A N 1
ATOM 1547 C CA . GLU A 1 196 ? -25.338 10.531 18.347 1.00 78.44 196 GLU A CA 1
ATOM 1548 C C . GLU A 1 196 ? -26.550 10.740 17.421 1.00 78.44 196 GLU A C 1
ATOM 1550 O O . GLU A 1 196 ? -27.425 9.881 17.343 1.00 78.44 196 GLU A O 1
ATOM 1555 N N . THR A 1 197 ? -26.613 11.877 16.721 1.00 83.62 197 THR A N 1
ATOM 1556 C CA . THR A 1 197 ? -27.690 12.197 15.771 1.00 83.62 197 THR A CA 1
ATOM 1557 C C . THR A 1 197 ? -27.345 11.863 14.321 1.00 83.62 197 THR A C 1
ATOM 1559 O O . THR A 1 197 ? -28.201 12.013 13.449 1.00 83.62 197 THR A O 1
ATOM 1562 N N . ALA A 1 198 ? -26.111 11.428 14.041 1.00 83.62 198 ALA A N 1
ATOM 1563 C CA . ALA A 1 198 ? -25.692 11.099 12.687 1.00 83.62 198 ALA A CA 1
ATOM 1564 C C . ALA A 1 198 ? -26.405 9.843 12.177 1.00 83.62 198 ALA A C 1
ATOM 1566 O O . ALA A 1 198 ? -26.493 8.816 12.856 1.00 83.62 198 ALA A O 1
ATOM 1567 N N . ASN A 1 199 ? -26.868 9.906 10.930 1.00 88.12 199 ASN A N 1
ATOM 1568 C CA . ASN A 1 199 ? -27.364 8.737 10.220 1.00 88.12 199 ASN A CA 1
ATOM 1569 C C . ASN A 1 199 ? -26.174 7.922 9.696 1.00 88.12 199 ASN A C 1
ATOM 1571 O O . ASN A 1 199 ? -25.773 8.047 8.539 1.00 88.12 199 ASN A O 1
ATOM 1575 N N . LEU A 1 200 ? -25.595 7.083 10.558 1.00 87.44 200 LEU A N 1
ATOM 1576 C CA . LEU A 1 200 ? -24.403 6.306 10.208 1.00 87.44 200 LEU A CA 1
ATOM 1577 C C . LEU A 1 200 ? -24.635 5.341 9.039 1.00 87.44 200 LEU A C 1
ATOM 1579 O O . LEU A 1 200 ? -23.684 5.023 8.337 1.00 87.44 200 LEU A O 1
ATOM 1583 N N . THR A 1 201 ? -25.873 4.905 8.791 1.00 89.50 201 THR A N 1
ATOM 1584 C CA . THR A 1 201 ? -26.206 4.060 7.633 1.00 89.50 201 THR A CA 1
ATOM 1585 C C . THR A 1 201 ? -26.065 4.820 6.316 1.00 89.50 201 THR A C 1
ATOM 1587 O O . THR A 1 201 ? -25.519 4.287 5.351 1.00 89.50 201 THR A O 1
ATOM 1590 N N . GLU A 1 202 ? -26.533 6.066 6.272 1.00 91.38 202 GLU A N 1
ATOM 1591 C CA . GLU A 1 202 ? -26.380 6.938 5.105 1.00 91.38 202 GLU A CA 1
ATOM 1592 C C . GLU A 1 202 ? -24.917 7.334 4.908 1.00 91.38 202 GLU A C 1
ATOM 1594 O O . GLU A 1 202 ? -24.381 7.160 3.816 1.00 91.38 202 GLU A O 1
ATOM 1599 N N . TRP A 1 203 ? -24.228 7.730 5.982 1.00 91.12 203 TRP A N 1
ATOM 1600 C CA . TRP A 1 203 ? -22.798 8.036 5.932 1.00 91.12 203 TRP A CA 1
ATOM 1601 C C . TRP A 1 203 ? -21.958 6.855 5.415 1.00 91.12 203 TRP A C 1
ATOM 1603 O O . TRP A 1 203 ? -21.061 7.028 4.589 1.00 91.12 203 TRP A O 1
ATOM 1613 N N . GLU A 1 204 ? -22.259 5.636 5.869 1.00 90.12 204 GLU A N 1
ATOM 1614 C CA . GLU A 1 204 ? -21.587 4.416 5.420 1.00 90.12 204 GLU A CA 1
ATOM 1615 C C . GLU A 1 204 ? -21.839 4.141 3.926 1.00 90.12 204 GLU A C 1
ATOM 1617 O O . GLU A 1 204 ? -20.923 3.722 3.211 1.00 90.12 204 GLU A O 1
ATOM 1622 N N . ALA A 1 205 ? -23.059 4.392 3.437 1.00 92.56 205 ALA A N 1
ATOM 1623 C CA . ALA A 1 205 ? -23.384 4.294 2.016 1.00 92.56 205 ALA A CA 1
ATOM 1624 C C . ALA A 1 205 ? -22.594 5.321 1.186 1.00 92.56 205 ALA A C 1
ATOM 1626 O O . ALA A 1 205 ? -21.974 4.943 0.193 1.00 92.56 205 ALA A O 1
ATOM 1627 N N . GLU A 1 206 ? -22.509 6.574 1.642 1.00 91.38 206 GLU A N 1
ATOM 1628 C CA . GLU A 1 206 ? -21.717 7.616 0.979 1.00 91.38 206 GLU A CA 1
ATOM 1629 C C . GLU A 1 206 ? -20.229 7.252 0.882 1.00 91.38 206 GLU A C 1
ATOM 1631 O O . GLU A 1 206 ? -19.612 7.444 -0.171 1.00 91.38 206 GLU A O 1
ATOM 1636 N N . GLN A 1 207 ? -19.635 6.704 1.953 1.00 89.81 207 GLN A N 1
ATOM 1637 C CA . GLN A 1 207 ? -18.231 6.276 1.915 1.00 89.81 207 GLN A CA 1
ATOM 1638 C C . GLN A 1 207 ? -18.023 5.136 0.915 1.00 89.81 207 GLN A C 1
ATOM 1640 O O . GLN A 1 207 ? -17.072 5.168 0.131 1.00 89.81 207 GLN A O 1
ATOM 1645 N N . ARG A 1 208 ? -18.930 4.151 0.893 1.00 90.25 208 ARG A N 1
ATOM 1646 C CA . ARG A 1 208 ? -18.873 3.046 -0.073 1.00 90.25 208 ARG A CA 1
ATOM 1647 C C . ARG A 1 208 ? -18.971 3.529 -1.512 1.00 90.25 208 ARG A C 1
ATOM 1649 O O . ARG A 1 208 ? -18.150 3.125 -2.334 1.00 90.25 208 ARG A O 1
ATOM 1656 N N . ASP A 1 209 ? -19.934 4.392 -1.810 1.00 92.12 209 ASP A N 1
ATOM 1657 C CA . ASP A 1 209 ? -20.127 4.927 -3.158 1.00 92.12 209 ASP A CA 1
ATOM 1658 C C . ASP A 1 209 ? -18.901 5.718 -3.613 1.00 92.12 209 ASP A C 1
ATOM 1660 O O . ASP A 1 209 ? -18.420 5.537 -4.736 1.00 92.12 209 ASP A O 1
ATOM 1664 N N . LYS A 1 210 ? -18.326 6.522 -2.713 1.00 89.19 210 LYS A N 1
ATOM 1665 C CA . LYS A 1 210 ? -17.089 7.256 -2.973 1.00 89.19 210 LYS A CA 1
ATOM 1666 C C . LYS A 1 210 ? -15.918 6.321 -3.276 1.00 89.19 210 LYS A C 1
ATOM 1668 O O . LYS A 1 210 ? -15.246 6.505 -4.289 1.00 89.19 210 LYS A O 1
ATOM 1673 N N . TRP A 1 211 ? -15.672 5.314 -2.439 1.00 87.88 211 TRP A N 1
ATOM 1674 C CA . TRP A 1 211 ? -14.565 4.376 -2.651 1.00 87.88 211 TRP A CA 1
ATOM 1675 C C . TRP A 1 211 ? -14.735 3.562 -3.932 1.00 87.88 211 TRP A C 1
ATOM 1677 O O . TRP A 1 211 ? -13.770 3.402 -4.677 1.00 87.88 211 TRP A O 1
ATOM 1687 N N . ASN A 1 212 ? -15.955 3.113 -4.235 1.00 88.50 212 ASN A N 1
ATOM 1688 C CA . ASN A 1 212 ? -16.256 2.396 -5.472 1.00 88.50 212 ASN A CA 1
ATOM 1689 C C . ASN A 1 212 ? -16.028 3.273 -6.709 1.00 88.50 212 ASN A C 1
ATOM 1691 O O . ASN A 1 212 ? -15.430 2.818 -7.685 1.00 88.50 212 ASN A O 1
ATOM 1695 N N . ALA A 1 213 ? -16.452 4.539 -6.666 1.00 88.06 213 ALA A N 1
ATOM 1696 C CA . ALA A 1 213 ? -16.210 5.488 -7.747 1.00 88.06 213 ALA A CA 1
ATOM 1697 C C . ALA A 1 213 ? -14.709 5.758 -7.944 1.00 88.06 213 ALA A C 1
ATOM 1699 O O . ALA A 1 213 ? -14.219 5.742 -9.077 1.00 88.06 213 ALA A O 1
ATOM 1700 N N . THR A 1 214 ? -13.955 5.956 -6.858 1.00 86.12 214 THR A N 1
ATOM 1701 C CA . THR A 1 214 ? -12.498 6.135 -6.927 1.00 86.12 214 THR A CA 1
ATOM 1702 C C . THR A 1 214 ? -11.810 4.887 -7.476 1.00 86.12 214 THR A C 1
ATOM 1704 O O . THR A 1 214 ? -10.959 5.010 -8.355 1.00 86.12 214 THR A O 1
ATOM 1707 N N . LEU A 1 215 ? -12.207 3.689 -7.038 1.00 85.00 215 LEU A N 1
ATOM 1708 C CA . LEU A 1 215 ? -11.669 2.429 -7.550 1.00 85.00 215 LEU A CA 1
ATOM 1709 C C . LEU A 1 215 ? -11.925 2.276 -9.057 1.00 85.00 215 LEU A C 1
ATOM 1711 O O . LEU A 1 215 ? -10.993 1.994 -9.807 1.00 85.00 215 LEU A O 1
ATOM 1715 N N . ALA A 1 216 ? -13.151 2.538 -9.520 1.00 86.50 216 ALA A N 1
ATOM 1716 C CA . ALA A 1 216 ? -13.495 2.486 -10.943 1.00 86.50 216 ALA A CA 1
ATOM 1717 C C . ALA A 1 216 ? -12.655 3.466 -11.784 1.00 86.50 216 ALA A C 1
ATOM 1719 O O . ALA A 1 216 ? -12.203 3.128 -12.885 1.00 86.50 216 ALA A O 1
ATOM 1720 N N . ASN A 1 217 ? -12.396 4.665 -11.253 1.00 85.56 217 ASN A N 1
ATOM 1721 C CA . ASN A 1 217 ? -11.514 5.641 -11.887 1.00 85.56 217 ASN A CA 1
ATOM 1722 C C . ASN A 1 217 ? -10.064 5.147 -11.947 1.00 85.56 217 ASN A C 1
ATOM 1724 O O . ASN A 1 217 ? -9.454 5.212 -13.012 1.00 85.56 217 ASN A O 1
ATOM 1728 N N . VAL A 1 218 ? -9.528 4.605 -10.846 1.00 81.81 218 VAL A N 1
ATOM 1729 C CA . VAL A 1 218 ? -8.171 4.032 -10.790 1.00 81.81 218 VAL A CA 1
ATOM 1730 C C . VAL A 1 218 ? -8.000 2.934 -11.839 1.00 81.81 218 VAL A C 1
ATOM 1732 O O . VAL A 1 218 ? -7.028 2.969 -12.596 1.00 81.81 218 VAL A O 1
ATOM 1735 N N . THR A 1 219 ? -8.961 2.012 -11.950 1.00 81.50 219 THR A N 1
ATOM 1736 C CA . THR A 1 219 ? -8.953 0.962 -12.979 1.00 81.50 219 THR A CA 1
ATOM 1737 C C . THR A 1 219 ? -8.969 1.556 -14.387 1.00 81.50 219 THR A C 1
ATOM 1739 O O . THR A 1 219 ? -8.127 1.214 -15.215 1.00 81.50 219 THR A O 1
ATOM 1742 N N . THR A 1 220 ? -9.862 2.512 -14.647 1.00 85.56 220 THR A N 1
ATOM 1743 C CA . THR A 1 220 ? -9.980 3.159 -15.964 1.00 85.56 220 THR A CA 1
ATOM 1744 C C . THR A 1 220 ? -8.696 3.893 -16.360 1.00 85.56 220 THR A C 1
ATOM 1746 O O . THR A 1 220 ? -8.259 3.824 -17.511 1.00 85.56 220 THR A O 1
ATOM 1749 N N . TRP A 1 221 ? -8.063 4.601 -15.421 1.00 85.25 221 TRP A N 1
ATOM 1750 C CA . TRP A 1 221 ? -6.800 5.295 -15.669 1.00 85.25 221 TRP A CA 1
ATOM 1751 C C . TRP A 1 221 ? -5.663 4.321 -15.947 1.00 85.25 221 TRP A C 1
ATOM 1753 O O . TRP A 1 221 ? -4.890 4.561 -16.875 1.00 85.25 221 TRP A O 1
ATOM 1763 N N . LEU A 1 222 ? -5.597 3.211 -15.208 1.00 82.38 222 LEU A N 1
ATOM 1764 C CA . LEU A 1 222 ? -4.617 2.160 -15.451 1.00 82.38 222 LEU A CA 1
ATOM 1765 C C . LEU A 1 222 ? -4.765 1.577 -16.864 1.00 82.38 222 LEU A C 1
ATOM 1767 O O . LEU A 1 222 ? -3.774 1.464 -17.583 1.00 82.38 222 LEU A O 1
ATOM 1771 N N . ASP A 1 223 ? -5.987 1.285 -17.306 1.00 83.94 223 ASP A N 1
ATOM 1772 C CA . ASP A 1 223 ? -6.249 0.778 -18.660 1.00 83.94 223 ASP A CA 1
ATOM 1773 C C . ASP A 1 223 ? -5.916 1.817 -19.743 1.00 83.94 223 ASP A C 1
ATOM 1775 O O . ASP A 1 223 ? -5.307 1.506 -20.775 1.00 83.94 223 ASP A O 1
ATOM 1779 N N . GLY A 1 224 ? -6.241 3.088 -19.496 1.00 82.62 224 GLY A N 1
ATOM 1780 C CA . GLY A 1 224 ? -5.858 4.204 -20.362 1.00 82.62 224 GLY A CA 1
ATOM 1781 C C . GLY A 1 224 ? -4.339 4.364 -20.488 1.00 82.62 224 GLY A C 1
ATOM 1782 O O . GLY A 1 224 ? -3.817 4.612 -21.577 1.00 82.62 224 GLY A O 1
ATOM 1783 N N . MET A 1 225 ? -3.606 4.174 -19.392 1.00 81.19 225 MET A N 1
ATOM 1784 C CA . MET A 1 225 ? -2.145 4.175 -19.395 1.00 81.19 225 MET A CA 1
ATOM 1785 C C . MET A 1 225 ? -1.579 2.967 -20.137 1.00 81.19 225 MET A C 1
ATOM 1787 O O . MET A 1 225 ? -0.700 3.135 -20.981 1.00 81.19 225 MET A O 1
ATOM 1791 N N . LYS A 1 226 ? -2.107 1.765 -19.878 1.00 81.75 226 LYS A N 1
ATOM 1792 C CA . LYS A 1 226 ? -1.687 0.519 -20.533 1.00 81.75 226 LYS A CA 1
ATOM 1793 C C . LYS A 1 226 ? -1.958 0.532 -22.030 1.00 81.75 226 LYS A C 1
ATOM 1795 O O . LYS A 1 226 ? -1.167 -0.019 -22.782 1.00 81.75 226 LYS A O 1
ATOM 1800 N N . SER A 1 227 ? -3.033 1.161 -22.493 1.00 82.44 227 SER A N 1
ATOM 1801 C CA . SER A 1 227 ? -3.393 1.192 -23.918 1.00 82.44 227 SER A CA 1
ATOM 1802 C C . SER A 1 227 ? -2.558 2.169 -24.752 1.00 82.44 227 SER A C 1
ATOM 1804 O O . SER A 1 227 ? -2.415 1.959 -25.961 1.00 82.44 227 SER A O 1
ATOM 1806 N N . TYR A 1 228 ? -1.943 3.180 -24.131 1.00 80.62 228 TYR A N 1
ATOM 1807 C CA . TYR A 1 228 ? -1.163 4.198 -24.832 1.00 80.62 228 TYR A CA 1
ATOM 1808 C C . TYR A 1 228 ? 0.001 3.612 -25.648 1.00 80.62 228 TYR A C 1
ATOM 1810 O O . TYR A 1 228 ? 0.703 2.706 -25.201 1.00 80.62 228 TYR A O 1
ATOM 1818 N N . ASN A 1 229 ? 0.234 4.166 -26.837 1.00 77.19 229 ASN A N 1
ATOM 1819 C CA . ASN A 1 229 ? 1.397 3.889 -27.676 1.00 77.19 229 ASN A CA 1
ATOM 1820 C C . ASN A 1 229 ? 1.940 5.223 -28.191 1.00 77.19 229 ASN A C 1
ATOM 1822 O O . ASN A 1 229 ? 1.264 5.899 -28.961 1.00 77.19 229 ASN A O 1
ATOM 1826 N N . HIS A 1 230 ? 3.143 5.604 -27.761 1.00 68.94 230 HIS A N 1
ATOM 1827 C CA . HIS A 1 230 ? 3.767 6.850 -28.207 1.00 68.94 230 HIS A CA 1
ATOM 1828 C C . HIS A 1 230 ? 4.335 6.751 -29.629 1.00 68.94 230 HIS A C 1
ATOM 1830 O O . HIS A 1 230 ? 4.120 7.640 -30.448 1.00 68.94 230 HIS A O 1
ATOM 1836 N N . SER A 1 231 ? 5.101 5.693 -29.900 1.00 71.31 231 SER A N 1
ATOM 1837 C CA . SER A 1 231 ? 5.802 5.480 -31.164 1.00 71.31 231 SER A CA 1
ATOM 1838 C C . SER A 1 231 ? 5.997 3.987 -31.425 1.00 71.31 231 SER A C 1
ATOM 1840 O O . SER A 1 231 ? 5.902 3.169 -30.513 1.00 71.31 231 SER A O 1
ATOM 1842 N N . GLU A 1 232 ? 6.317 3.632 -32.668 1.00 69.00 232 GLU A N 1
ATOM 1843 C CA . GLU A 1 232 ? 6.663 2.252 -33.043 1.00 69.00 232 GLU A CA 1
ATOM 1844 C C . GLU A 1 232 ? 8.027 1.809 -32.485 1.00 69.00 232 GLU A C 1
ATOM 1846 O O . GLU A 1 232 ? 8.298 0.618 -32.358 1.00 69.00 232 GLU A O 1
ATOM 1851 N N . THR A 1 233 ? 8.890 2.765 -32.127 1.00 78.00 233 THR A N 1
ATOM 1852 C CA . THR A 1 233 ? 10.271 2.514 -31.686 1.00 78.00 233 THR A CA 1
ATOM 1853 C C . THR A 1 233 ? 10.422 2.349 -30.177 1.00 78.00 233 THR A C 1
ATOM 1855 O O . THR A 1 233 ? 11.386 1.725 -29.737 1.00 78.00 233 THR A O 1
ATOM 1858 N N . ARG A 1 234 ? 9.495 2.889 -29.375 1.00 80.31 234 ARG A N 1
ATOM 1859 C CA . ARG A 1 234 ? 9.505 2.768 -27.912 1.00 80.31 234 ARG A CA 1
ATOM 1860 C C . ARG A 1 234 ? 8.290 1.991 -27.432 1.00 80.31 234 ARG A C 1
ATOM 1862 O O . ARG A 1 234 ? 7.155 2.317 -27.766 1.00 80.31 234 ARG A O 1
ATOM 1869 N N . LYS A 1 235 ? 8.517 0.992 -26.582 1.00 86.94 235 LYS A N 1
ATOM 1870 C CA . LYS A 1 235 ? 7.434 0.202 -25.984 1.00 86.94 235 LYS A CA 1
ATOM 1871 C C . LYS A 1 235 ? 6.795 0.970 -24.829 1.00 86.94 235 LYS A C 1
ATOM 1873 O O . LYS A 1 235 ? 7.462 1.718 -24.125 1.00 86.94 235 LYS A O 1
ATOM 1878 N N . ASN A 1 236 ? 5.501 0.799 -24.598 1.00 84.75 236 ASN A N 1
ATOM 1879 C CA . ASN A 1 236 ? 4.884 1.307 -23.374 1.00 84.75 236 ASN A CA 1
ATOM 1880 C C . ASN A 1 236 ? 5.343 0.450 -22.185 1.00 84.75 236 ASN A C 1
ATOM 1882 O O . ASN A 1 236 ? 5.172 -0.770 -22.230 1.00 84.75 236 ASN A O 1
ATOM 1886 N N . VAL A 1 237 ? 5.918 1.069 -21.144 1.00 82.75 237 VAL A N 1
ATOM 1887 C CA . VAL A 1 237 ? 6.364 0.340 -19.942 1.00 82.75 237 VAL A CA 1
ATOM 1888 C C . VAL A 1 237 ? 5.206 -0.422 -19.298 1.00 82.75 237 VAL A C 1
ATOM 1890 O O . VAL A 1 237 ? 5.377 -1.545 -18.845 1.00 82.75 237 VAL A O 1
ATOM 1893 N N . TRP A 1 238 ? 3.997 0.130 -19.376 1.00 81.19 238 TRP A N 1
ATOM 1894 C CA . TRP A 1 238 ? 2.785 -0.418 -18.775 1.00 81.19 238 TRP A CA 1
ATOM 1895 C C . TRP A 1 238 ? 2.244 -1.658 -19.483 1.00 81.19 238 TRP A C 1
ATOM 1897 O O . TRP A 1 238 ? 1.432 -2.389 -18.922 1.00 81.19 238 TRP A O 1
ATOM 1907 N N . LYS A 1 239 ? 2.720 -1.929 -20.703 1.00 80.94 239 LYS A N 1
ATOM 1908 C CA . LYS A 1 239 ? 2.464 -3.189 -21.414 1.00 80.94 239 LYS A CA 1
ATOM 1909 C C . LYS A 1 239 ? 3.488 -4.270 -21.069 1.00 80.94 239 LYS A C 1
ATOM 1911 O O . LYS A 1 239 ? 3.335 -5.403 -21.520 1.00 80.94 239 LYS A O 1
ATOM 1916 N N . ASN A 1 240 ? 4.543 -3.931 -20.328 1.00 76.75 240 ASN A N 1
ATOM 1917 C CA . ASN A 1 240 ? 5.575 -4.883 -19.960 1.00 76.75 240 ASN A CA 1
ATOM 1918 C C . ASN A 1 240 ? 5.080 -5.750 -18.798 1.00 76.75 240 ASN A C 1
ATOM 1920 O O . ASN A 1 240 ? 4.924 -5.271 -17.678 1.00 76.75 240 ASN A O 1
ATOM 1924 N N . SER A 1 241 ? 4.827 -7.026 -19.076 1.00 71.88 241 SER A N 1
ATOM 1925 C CA . SER A 1 241 ? 4.502 -8.020 -18.057 1.00 71.88 241 SER A CA 1
ATOM 1926 C C . SER A 1 241 ? 5.738 -8.879 -17.831 1.00 71.88 241 SER A C 1
ATOM 1928 O O . SER A 1 241 ? 6.052 -9.753 -18.637 1.00 71.88 241 SER A O 1
ATOM 1930 N N . VAL A 1 242 ? 6.474 -8.572 -16.766 1.00 78.94 242 VAL A N 1
ATOM 1931 C CA . VAL A 1 242 ? 7.622 -9.358 -16.301 1.00 78.94 242 VAL A CA 1
ATOM 1932 C C . VAL A 1 242 ? 7.332 -9.771 -14.870 1.00 78.94 242 VAL A C 1
ATOM 1934 O O . VAL A 1 242 ? 6.868 -8.953 -14.071 1.00 78.94 242 VAL A O 1
ATOM 1937 N N . SER A 1 243 ? 7.562 -11.045 -14.554 1.00 83.06 243 SER A N 1
ATOM 1938 C CA . SER A 1 243 ? 7.315 -11.538 -13.204 1.00 83.06 243 SER A CA 1
ATOM 1939 C C . SER A 1 243 ? 8.325 -10.933 -12.227 1.00 83.06 243 SER A C 1
ATOM 1941 O O . SER A 1 243 ? 9.485 -10.698 -12.577 1.00 83.06 243 SER A O 1
ATOM 1943 N N . ILE A 1 244 ? 7.916 -10.708 -10.975 1.00 84.06 244 ILE A N 1
ATOM 1944 C CA . ILE A 1 244 ? 8.844 -10.214 -9.948 1.00 84.06 244 ILE A CA 1
ATOM 1945 C C . ILE A 1 244 ? 10.006 -11.188 -9.722 1.00 84.06 244 ILE A C 1
ATOM 1947 O O . ILE A 1 244 ? 11.134 -10.763 -9.479 1.00 84.06 244 ILE A O 1
ATOM 1951 N N . ARG A 1 245 ? 9.761 -12.493 -9.903 1.00 87.12 245 ARG A N 1
ATOM 1952 C CA . ARG A 1 245 ? 10.797 -13.527 -9.907 1.00 87.12 245 ARG A CA 1
ATOM 1953 C C . ARG A 1 245 ? 11.869 -13.241 -10.952 1.00 87.12 245 ARG A C 1
ATOM 1955 O O . ARG A 1 245 ? 13.041 -13.251 -10.597 1.00 87.12 245 ARG A O 1
ATOM 1962 N N . ASP A 1 246 ? 11.495 -12.966 -12.199 1.00 88.19 246 ASP A N 1
ATOM 1963 C CA . ASP A 1 246 ? 12.469 -12.717 -13.270 1.00 88.19 246 ASP A CA 1
ATOM 1964 C C . ASP A 1 246 ? 13.309 -11.468 -12.979 1.00 88.19 246 ASP A C 1
ATOM 1966 O O . ASP A 1 246 ? 14.529 -11.494 -13.141 1.00 88.19 246 ASP A O 1
ATOM 1970 N N . ILE A 1 247 ? 12.677 -10.410 -12.455 1.00 89.00 247 ILE A N 1
ATOM 1971 C CA . ILE A 1 247 ? 13.369 -9.184 -12.031 1.00 89.00 247 ILE A CA 1
ATOM 1972 C C . ILE A 1 247 ? 14.394 -9.504 -10.931 1.00 89.00 247 ILE A C 1
ATOM 1974 O O . ILE A 1 247 ? 15.550 -9.085 -11.019 1.00 89.00 247 ILE A O 1
ATOM 1978 N N . ILE A 1 248 ? 13.996 -10.268 -9.908 1.00 91.06 248 ILE A N 1
ATOM 1979 C CA . ILE A 1 248 ? 14.871 -10.650 -8.791 1.00 91.06 248 ILE A CA 1
ATOM 1980 C C . ILE A 1 248 ? 16.016 -11.547 -9.265 1.00 91.06 248 ILE A C 1
ATOM 1982 O O . ILE A 1 248 ? 17.151 -11.355 -8.837 1.00 91.06 248 ILE A O 1
ATOM 1986 N N . VAL A 1 249 ? 15.749 -12.510 -10.147 1.00 91.19 249 VAL A N 1
ATOM 1987 C CA . VAL A 1 249 ? 16.776 -13.400 -10.710 1.00 91.19 249 VAL A CA 1
ATOM 1988 C C . VAL A 1 249 ? 17.798 -12.599 -11.503 1.00 91.19 249 VAL A C 1
ATOM 1990 O O . VAL A 1 249 ? 19.006 -12.779 -11.332 1.00 91.19 249 VAL A O 1
ATOM 1993 N N . GLU A 1 250 ? 17.334 -11.671 -12.337 1.00 91.50 250 GLU A N 1
ATOM 1994 C CA . GLU A 1 250 ? 18.224 -10.819 -13.110 1.00 91.50 250 GLU A CA 1
ATOM 1995 C C . GLU A 1 250 ? 19.089 -9.929 -12.205 1.00 91.50 250 GLU A C 1
ATOM 1997 O O . GLU A 1 250 ? 20.306 -9.837 -12.408 1.00 91.50 250 GLU A O 1
ATOM 2002 N N . ASP A 1 251 ? 18.485 -9.324 -11.181 1.00 92.12 251 ASP A N 1
ATOM 2003 C CA . ASP A 1 251 ? 19.182 -8.533 -10.167 1.00 92.12 251 ASP A CA 1
ATOM 2004 C C . ASP A 1 251 ? 20.209 -9.366 -9.398 1.00 92.12 251 ASP A C 1
ATOM 2006 O O . ASP A 1 251 ? 21.363 -8.954 -9.238 1.00 92.12 251 ASP A O 1
ATOM 2010 N N . CYS A 1 252 ? 19.829 -10.566 -8.966 1.00 93.69 252 CYS A N 1
ATOM 2011 C CA . CYS A 1 252 ? 20.714 -11.457 -8.237 1.00 93.69 252 CYS A CA 1
ATOM 2012 C C . CYS A 1 252 ? 21.901 -11.913 -9.082 1.00 93.69 252 CYS A C 1
ATOM 2014 O O . CYS A 1 252 ? 23.023 -11.970 -8.579 1.00 93.69 252 CYS A O 1
ATOM 2016 N N . ASP A 1 253 ? 21.720 -12.151 -10.378 1.00 92.56 253 ASP A N 1
ATOM 2017 C CA . ASP A 1 253 ? 22.840 -12.486 -11.251 1.00 92.56 253 ASP A CA 1
ATOM 2018 C C . ASP A 1 253 ? 23.778 -11.285 -11.503 1.00 92.56 253 ASP A C 1
ATOM 2020 O O . ASP A 1 253 ? 25.001 -11.460 -11.527 1.00 92.56 253 ASP A O 1
ATOM 2024 N N . LYS A 1 254 ? 23.257 -10.047 -11.583 1.00 92.12 254 LYS A N 1
ATOM 2025 C CA . LYS A 1 254 ? 24.093 -8.822 -11.595 1.00 92.12 254 LYS A CA 1
ATOM 2026 C C . LYS A 1 254 ? 24.918 -8.690 -10.309 1.00 92.12 254 LYS A C 1
ATOM 2028 O O . LYS A 1 254 ? 26.110 -8.377 -10.367 1.00 92.12 254 LYS A O 1
ATOM 2033 N N . ILE A 1 255 ? 24.304 -8.975 -9.158 1.00 94.38 255 ILE A N 1
ATOM 2034 C CA . ILE A 1 255 ? 24.935 -8.963 -7.829 1.00 94.38 255 ILE A CA 1
ATOM 2035 C C . ILE A 1 255 ? 26.033 -10.030 -7.716 1.00 94.38 255 ILE A C 1
ATOM 2037 O O . ILE A 1 255 ? 27.149 -9.719 -7.291 1.00 94.38 255 ILE A O 1
ATOM 2041 N N . CYS A 1 256 ? 25.740 -11.275 -8.106 1.00 91.19 256 CYS A N 1
ATOM 2042 C CA . CYS A 1 256 ? 26.667 -12.402 -7.999 1.00 91.19 256 CYS A CA 1
ATOM 2043 C C . CYS A 1 256 ? 27.890 -12.236 -8.898 1.00 91.19 256 CYS A C 1
ATOM 2045 O O . CYS A 1 256 ? 29.009 -12.509 -8.464 1.00 91.19 256 CYS A O 1
ATOM 2047 N N . ARG A 1 257 ? 27.686 -11.782 -10.140 1.00 88.94 257 ARG A N 1
ATOM 2048 C CA . ARG A 1 257 ? 28.771 -11.587 -11.113 1.00 88.94 257 ARG A CA 1
ATOM 2049 C C . ARG A 1 257 ? 29.481 -10.249 -10.958 1.00 88.94 257 ARG A C 1
ATOM 2051 O O . ARG A 1 257 ? 30.475 -10.024 -11.641 1.00 88.94 257 ARG A O 1
ATOM 2058 N N . ASN A 1 258 ? 28.959 -9.363 -10.105 1.00 89.62 258 ASN A N 1
ATOM 2059 C CA . ASN A 1 258 ? 29.397 -7.976 -9.991 1.00 89.62 258 ASN A CA 1
ATOM 2060 C C . ASN A 1 258 ? 29.539 -7.319 -11.381 1.00 89.62 258 ASN A C 1
ATOM 2062 O O . ASN A 1 258 ? 30.561 -6.717 -11.705 1.00 89.62 258 ASN A O 1
ATOM 2066 N N . SER A 1 259 ? 28.524 -7.506 -12.228 1.00 88.88 259 SER A N 1
ATOM 2067 C CA . SER A 1 259 ? 28.548 -7.138 -13.646 1.00 88.88 259 SER A CA 1
ATOM 2068 C C . SER A 1 259 ? 27.267 -6.415 -14.040 1.00 88.88 259 SER A C 1
ATOM 2070 O O . SER A 1 259 ? 26.176 -6.807 -13.635 1.00 88.88 259 SER A O 1
ATOM 2072 N N . SER A 1 260 ? 27.395 -5.380 -14.874 1.00 84.38 260 SER A N 1
ATOM 2073 C CA . SER A 1 260 ? 26.253 -4.642 -15.423 1.00 84.38 260 SER A CA 1
ATOM 2074 C C . SER A 1 260 ? 25.525 -5.390 -16.542 1.00 84.38 260 SER A C 1
ATOM 2076 O O . SER A 1 260 ? 24.492 -4.915 -16.997 1.00 84.38 260 SER A O 1
ATOM 2078 N N . LYS A 1 261 ? 26.052 -6.529 -17.022 1.00 83.31 261 LYS A N 1
ATOM 2079 C CA . LYS A 1 261 ? 25.469 -7.314 -18.128 1.00 83.31 261 LYS A CA 1
ATOM 2080 C C . LYS A 1 261 ? 25.142 -6.500 -19.392 1.00 83.31 261 LYS A C 1
ATOM 2082 O O . LYS A 1 261 ? 24.160 -6.756 -20.077 1.00 83.31 261 LYS A O 1
ATOM 2087 N N . GLY A 1 262 ? 25.965 -5.506 -19.718 1.00 81.38 262 GLY A N 1
ATOM 2088 C CA . GLY A 1 262 ? 25.733 -4.659 -20.894 1.00 81.38 262 GLY A CA 1
ATOM 2089 C C . GLY A 1 262 ? 24.645 -3.597 -20.705 1.00 81.38 262 GLY A C 1
ATOM 2090 O O . GLY A 1 262 ? 24.337 -2.874 -21.653 1.00 81.38 262 GLY A O 1
ATOM 2091 N N . SER A 1 263 ? 24.108 -3.453 -19.492 1.00 83.25 263 SER A N 1
ATOM 2092 C CA . SER A 1 263 ? 23.364 -2.267 -19.079 1.00 83.25 263 SER A CA 1
ATOM 2093 C C . SER A 1 263 ? 24.270 -1.041 -19.142 1.00 83.25 263 SER A C 1
ATOM 2095 O O . SER A 1 263 ? 25.411 -1.065 -18.666 1.00 83.25 263 SER A O 1
ATOM 2097 N N . LYS A 1 264 ? 23.758 0.032 -19.749 1.00 82.56 264 LYS A N 1
ATOM 2098 C CA . LYS A 1 264 ? 24.446 1.331 -19.840 1.00 82.56 264 LYS A CA 1
ATOM 2099 C C . LYS A 1 264 ? 24.079 2.263 -18.684 1.00 82.56 264 LYS A C 1
ATOM 2101 O O . LYS A 1 264 ? 24.592 3.377 -18.617 1.00 82.56 264 LYS A O 1
ATOM 2106 N N . VAL A 1 265 ? 23.191 1.820 -17.796 1.00 79.12 265 VAL A N 1
ATOM 2107 C CA . VAL A 1 265 ? 22.706 2.621 -16.676 1.00 79.12 265 VAL A CA 1
ATOM 2108 C C . VAL A 1 265 ? 23.766 2.653 -15.568 1.00 79.12 265 VAL A C 1
ATOM 2110 O O . VAL A 1 265 ? 24.210 1.592 -15.112 1.00 79.12 265 VAL A O 1
ATOM 2113 N N . PRO A 1 266 ? 24.197 3.848 -15.120 1.00 79.00 266 PRO A N 1
ATOM 2114 C CA . PRO A 1 266 ? 25.109 3.977 -13.990 1.00 79.00 266 PRO A CA 1
ATOM 2115 C C . PRO A 1 266 ? 24.566 3.283 -12.736 1.00 79.00 266 PRO A C 1
ATOM 2117 O O . PRO A 1 266 ? 23.359 3.217 -12.515 1.00 79.00 266 PRO A O 1
ATOM 2120 N N . ASN A 1 267 ? 25.465 2.727 -11.919 1.00 82.38 267 ASN A N 1
ATOM 2121 C CA . ASN A 1 267 ? 25.132 2.120 -10.624 1.00 82.38 267 ASN A CA 1
ATOM 2122 C C . ASN A 1 267 ? 24.043 1.025 -10.657 1.00 82.38 267 ASN A C 1
ATOM 2124 O O . ASN A 1 267 ? 23.439 0.717 -9.626 1.00 82.38 267 ASN A O 1
ATOM 2128 N N . ILE A 1 268 ? 23.833 0.371 -11.806 1.00 85.00 268 ILE A N 1
ATOM 2129 C CA . ILE A 1 268 ? 22.823 -0.683 -11.974 1.00 85.00 268 ILE A CA 1
ATOM 2130 C C . ILE A 1 268 ? 22.980 -1.840 -10.975 1.00 85.00 268 ILE A C 1
ATOM 2132 O O . ILE A 1 268 ? 21.996 -2.375 -10.475 1.00 85.00 268 ILE A O 1
ATOM 2136 N N . ILE A 1 269 ? 24.216 -2.177 -10.600 1.00 88.81 269 ILE A N 1
ATOM 2137 C CA . ILE A 1 269 ? 24.492 -3.210 -9.593 1.00 88.81 269 ILE A CA 1
ATOM 2138 C C . ILE A 1 269 ? 23.981 -2.759 -8.217 1.00 88.81 269 ILE A C 1
ATOM 2140 O O . ILE A 1 269 ? 23.343 -3.533 -7.511 1.00 88.81 269 ILE A O 1
ATOM 2144 N N . ASN A 1 270 ? 24.213 -1.499 -7.833 1.00 85.94 270 ASN A N 1
ATOM 2145 C CA . ASN A 1 270 ? 23.685 -0.958 -6.579 1.00 85.94 270 ASN A CA 1
ATOM 2146 C C . ASN A 1 270 ? 22.150 -0.916 -6.592 1.00 85.94 270 ASN A C 1
ATOM 2148 O O . ASN A 1 270 ? 21.516 -1.211 -5.583 1.00 85.94 270 ASN A O 1
ATOM 2152 N N . SER A 1 271 ? 21.546 -0.617 -7.745 1.00 81.31 271 SER A N 1
ATOM 2153 C CA . SER A 1 271 ? 20.097 -0.740 -7.909 1.00 81.31 271 SER A CA 1
ATOM 2154 C C . SER A 1 271 ? 19.603 -2.161 -7.652 1.00 81.31 271 SER A C 1
ATOM 2156 O O . SER A 1 271 ? 18.591 -2.322 -6.974 1.00 81.31 271 SER A O 1
ATOM 2158 N N . ALA A 1 272 ? 20.290 -3.172 -8.183 1.00 89.25 272 ALA A N 1
ATOM 2159 C CA . ALA A 1 272 ? 19.935 -4.566 -7.949 1.00 89.25 272 ALA A CA 1
ATOM 2160 C C . ALA A 1 272 ? 19.974 -4.895 -6.446 1.00 89.25 272 ALA A C 1
ATOM 2162 O O . ALA A 1 272 ? 19.015 -5.449 -5.912 1.00 89.25 272 ALA A O 1
ATOM 2163 N N . TYR A 1 273 ? 21.024 -4.465 -5.728 1.00 89.44 273 TYR A N 1
ATOM 2164 C CA . TYR A 1 273 ? 21.098 -4.633 -4.269 1.00 89.44 273 TYR A CA 1
ATOM 2165 C C . TYR A 1 273 ? 19.923 -3.979 -3.538 1.00 89.44 273 TYR A C 1
ATOM 2167 O O . TYR A 1 273 ? 19.361 -4.581 -2.626 1.00 89.44 273 TYR A O 1
ATOM 2175 N N . MET A 1 274 ? 19.558 -2.752 -3.921 1.00 84.50 274 MET A N 1
ATOM 2176 C CA . MET A 1 274 ? 18.444 -2.027 -3.307 1.00 84.50 274 MET A CA 1
ATOM 2177 C C . MET A 1 274 ? 17.106 -2.736 -3.536 1.00 84.50 274 MET A C 1
ATOM 2179 O O . MET A 1 274 ? 16.292 -2.784 -2.618 1.00 84.50 274 MET A O 1
ATOM 2183 N N . ASN A 1 275 ? 16.881 -3.292 -4.730 1.00 84.94 275 ASN A N 1
ATOM 2184 C CA . ASN A 1 275 ? 15.646 -4.007 -5.032 1.00 84.94 275 ASN A CA 1
ATOM 2185 C C . ASN A 1 275 ? 15.543 -5.322 -4.240 1.00 84.94 275 ASN A C 1
ATOM 2187 O O . ASN A 1 275 ? 14.532 -5.567 -3.589 1.00 84.94 275 ASN A O 1
ATOM 2191 N N . VAL A 1 276 ? 16.617 -6.119 -4.188 1.00 89.69 276 VAL A N 1
ATOM 2192 C CA . VAL A 1 276 ? 16.650 -7.347 -3.369 1.00 89.69 276 VAL A CA 1
ATOM 2193 C C . VAL A 1 276 ? 16.474 -7.028 -1.881 1.00 89.69 276 VAL A C 1
ATOM 2195 O O . VAL A 1 276 ? 15.687 -7.678 -1.197 1.00 89.69 276 VAL A O 1
ATOM 2198 N N . MET A 1 277 ? 17.152 -5.990 -1.377 1.00 87.06 277 MET A N 1
ATOM 2199 C CA . MET A 1 277 ? 16.997 -5.537 0.009 1.00 87.06 277 MET A CA 1
ATOM 2200 C C . MET A 1 277 ? 15.556 -5.154 0.339 1.00 87.06 277 MET A C 1
ATOM 2202 O O . MET A 1 277 ? 15.104 -5.437 1.440 1.00 87.06 277 MET A O 1
ATOM 2206 N N . ARG A 1 278 ? 14.852 -4.507 -0.590 1.00 81.56 278 ARG A N 1
ATOM 2207 C CA . ARG A 1 278 ? 13.466 -4.083 -0.400 1.00 81.56 278 ARG A CA 1
ATOM 2208 C C . ARG A 1 278 ? 12.537 -5.277 -0.176 1.00 81.56 278 ARG A C 1
ATOM 2210 O O . ARG A 1 278 ? 11.772 -5.254 0.776 1.00 81.56 278 ARG A O 1
ATOM 2217 N N . HIS A 1 279 ? 12.650 -6.323 -0.993 1.00 84.88 279 HIS A N 1
ATOM 2218 C CA . HIS A 1 279 ? 11.865 -7.550 -0.807 1.00 84.88 279 HIS A CA 1
ATOM 2219 C C . HIS A 1 279 ? 12.228 -8.288 0.484 1.00 84.88 279 HIS A C 1
ATOM 2221 O O . HIS A 1 279 ? 11.360 -8.846 1.142 1.00 84.88 279 HIS A O 1
ATOM 2227 N N . LEU A 1 280 ? 13.503 -8.271 0.886 1.00 87.75 280 LEU A N 1
ATOM 2228 C CA . LEU A 1 280 ? 13.901 -8.805 2.189 1.00 87.75 280 LEU A CA 1
ATOM 2229 C C . LEU A 1 280 ? 13.261 -7.998 3.330 1.00 87.75 280 LEU A C 1
ATOM 2231 O O . LEU A 1 280 ? 12.660 -8.582 4.220 1.00 87.75 280 LEU A O 1
ATOM 2235 N N . ASP A 1 281 ? 13.352 -6.668 3.302 1.00 82.88 281 ASP A N 1
ATOM 2236 C CA . ASP A 1 281 ? 12.765 -5.788 4.325 1.00 82.88 281 ASP A CA 1
ATOM 2237 C C . ASP A 1 281 ? 11.251 -5.994 4.464 1.00 82.88 281 ASP A C 1
ATOM 2239 O O . ASP A 1 281 ? 10.723 -6.050 5.573 1.00 82.88 281 ASP A O 1
ATOM 2243 N N . ASP A 1 282 ? 10.567 -6.195 3.340 1.00 77.62 282 ASP A N 1
ATOM 2244 C CA . ASP A 1 282 ? 9.143 -6.521 3.296 1.00 77.62 282 ASP A CA 1
ATOM 2245 C C . ASP A 1 282 ? 8.824 -7.843 4.026 1.00 77.62 282 ASP A C 1
ATOM 2247 O O . ASP A 1 282 ? 7.983 -7.882 4.921 1.00 77.62 282 ASP A O 1
ATOM 2251 N N . ILE A 1 283 ? 9.595 -8.906 3.770 1.00 82.69 283 ILE A N 1
ATOM 2252 C CA . ILE A 1 283 ? 9.453 -10.201 4.466 1.00 82.69 283 ILE A CA 1
ATOM 2253 C C . ILE A 1 283 ? 9.771 -10.090 5.966 1.00 82.69 283 ILE A C 1
ATOM 2255 O O . ILE A 1 283 ? 9.119 -10.725 6.802 1.00 82.69 283 ILE A O 1
ATOM 2259 N N . ALA A 1 284 ? 10.794 -9.314 6.341 1.00 82.50 284 ALA A N 1
ATOM 2260 C CA . ALA A 1 284 ? 11.148 -9.112 7.747 1.00 82.50 284 ALA A CA 1
ATOM 2261 C C . ALA A 1 284 ? 10.067 -8.347 8.508 1.00 82.50 284 ALA A C 1
ATOM 2263 O O . ALA A 1 284 ? 9.789 -8.658 9.673 1.00 82.50 284 ALA A O 1
ATOM 2264 N N . ASN A 1 285 ? 9.445 -7.367 7.858 1.00 72.81 285 ASN A N 1
ATOM 2265 C CA . ASN A 1 285 ? 8.334 -6.619 8.412 1.00 72.81 285 ASN A CA 1
ATOM 2266 C C . ASN A 1 285 ? 7.050 -7.451 8.309 1.00 72.81 285 ASN A C 1
ATOM 2268 O O . ASN A 1 285 ? 6.140 -7.133 7.550 1.00 72.81 285 ASN A O 1
ATOM 2272 N N . LYS A 1 286 ? 6.945 -8.472 9.178 1.00 60.28 286 LYS A N 1
ATOM 2273 C CA . LYS A 1 286 ? 5.805 -9.399 9.391 1.00 60.28 286 LYS A CA 1
ATOM 2274 C C . LYS A 1 286 ? 4.489 -8.732 9.821 1.00 60.28 286 LYS A C 1
ATOM 2276 O O . LYS A 1 286 ? 3.665 -9.322 10.514 1.00 60.28 286 LYS A O 1
ATOM 2281 N N . THR A 1 287 ? 4.300 -7.467 9.488 1.00 52.28 287 THR A N 1
ATOM 2282 C CA . THR A 1 287 ? 3.091 -6.718 9.799 1.00 52.28 287 THR A CA 1
ATOM 2283 C C . THR A 1 287 ? 1.928 -7.074 8.868 1.00 52.28 287 THR A C 1
ATOM 2285 O O . THR A 1 287 ? 0.839 -6.562 9.103 1.00 52.28 287 THR A O 1
ATOM 2288 N N . VAL A 1 288 ? 2.125 -7.945 7.868 1.00 49.38 288 VAL A N 1
ATOM 2289 C CA . VAL A 1 288 ? 1.186 -8.267 6.774 1.00 49.38 288 VAL A CA 1
ATOM 2290 C C . VAL A 1 288 ? 0.634 -9.700 6.862 1.00 49.38 288 VAL A C 1
ATOM 2292 O O . VAL A 1 288 ? 1.205 -10.547 7.546 1.00 49.38 288 VAL A O 1
ATOM 2295 N N . VAL A 1 289 ? -0.484 -9.957 6.167 1.00 48.31 289 VAL A N 1
ATOM 2296 C CA . VAL A 1 289 ? -1.044 -11.305 5.941 1.00 48.31 289 VAL A CA 1
ATOM 2297 C C . VAL A 1 289 ? -0.320 -12.021 4.789 1.00 48.31 289 VAL A C 1
ATOM 2299 O O . VAL A 1 289 ? -0.116 -13.220 4.914 1.00 48.31 289 VAL A O 1
ATOM 2302 N N . ASN A 1 290 ? 0.114 -11.289 3.749 1.00 52.62 290 ASN A N 1
ATOM 2303 C CA . ASN A 1 290 ? 0.962 -11.752 2.639 1.00 52.62 290 ASN A CA 1
ATOM 2304 C C . ASN A 1 290 ? 1.988 -10.652 2.290 1.00 52.62 290 ASN A C 1
ATOM 2306 O O . ASN A 1 290 ? 1.644 -9.480 2.387 1.00 52.62 290 ASN A O 1
ATOM 2310 N N . ASN A 1 291 ? 3.218 -10.988 1.896 1.00 69.88 291 ASN A N 1
ATOM 2311 C CA . ASN A 1 291 ? 4.218 -10.008 1.416 1.00 69.88 291 ASN A CA 1
ATOM 2312 C C . ASN A 1 291 ? 4.256 -9.892 -0.121 1.00 69.88 291 ASN A C 1
ATOM 2314 O O . ASN A 1 291 ? 3.669 -10.718 -0.823 1.00 69.88 291 ASN A O 1
ATOM 2318 N N . SER A 1 292 ? 5.008 -8.918 -0.653 1.00 68.94 292 SER A N 1
ATOM 2319 C CA . SER A 1 292 ? 5.138 -8.645 -2.096 1.00 68.94 292 SER A CA 1
ATOM 2320 C C . SER A 1 292 ? 5.493 -9.877 -2.934 1.00 68.94 292 SER A C 1
ATOM 2322 O O . SER A 1 292 ? 5.112 -9.943 -4.100 1.00 68.94 292 SER A O 1
ATOM 2324 N N . LEU A 1 293 ? 6.193 -10.877 -2.389 1.00 78.06 293 LEU A N 1
ATOM 2325 C CA . LEU A 1 293 ? 6.491 -12.109 -3.122 1.00 78.06 293 LEU A CA 1
ATOM 2326 C C . LEU A 1 293 ? 5.322 -13.097 -3.100 1.00 78.06 293 LEU A C 1
ATOM 2328 O O . LEU A 1 293 ? 5.001 -13.660 -4.144 1.00 78.06 293 LEU A O 1
ATOM 2332 N N . GLU A 1 294 ? 4.664 -13.280 -1.957 1.00 77.00 294 GLU A N 1
ATOM 2333 C CA . GLU A 1 294 ? 3.489 -14.156 -1.823 1.00 77.00 294 GLU A CA 1
ATOM 2334 C C . GLU A 1 294 ? 2.320 -13.655 -2.686 1.00 77.00 294 GLU A C 1
ATOM 2336 O O . GLU A 1 294 ? 1.700 -14.427 -3.414 1.00 77.00 294 GLU A O 1
ATOM 2341 N N . GLU A 1 295 ? 2.077 -12.342 -2.720 1.00 71.38 295 GLU A N 1
ATOM 2342 C CA . GLU A 1 295 ? 1.030 -11.748 -3.566 1.00 71.38 295 GLU A CA 1
ATOM 2343 C C . GLU A 1 295 ? 1.283 -11.899 -5.072 1.00 71.38 295 GLU A C 1
ATOM 2345 O O . GLU A 1 295 ? 0.358 -11.877 -5.889 1.00 71.38 295 GLU A O 1
ATOM 2350 N N . ASN A 1 296 ? 2.549 -12.066 -5.448 1.00 72.25 296 ASN A N 1
ATOM 2351 C CA . ASN A 1 296 ? 2.965 -12.318 -6.820 1.00 72.25 296 ASN A CA 1
ATOM 2352 C C . ASN A 1 296 ? 3.140 -13.819 -7.117 1.00 72.25 296 ASN A C 1
ATOM 2354 O O . ASN A 1 296 ? 3.719 -14.169 -8.148 1.00 72.25 296 ASN A O 1
ATOM 2358 N N . GLY A 1 297 ? 2.673 -14.709 -6.229 1.00 75.75 297 GLY A N 1
ATOM 2359 C CA . GLY A 1 297 ? 2.777 -16.164 -6.387 1.00 75.75 297 GLY A CA 1
ATOM 2360 C C . GLY A 1 297 ? 4.222 -16.668 -6.444 1.00 75.75 297 GLY A C 1
ATOM 2361 O O . GLY A 1 297 ? 4.519 -17.658 -7.112 1.00 75.75 297 GLY A O 1
ATOM 2362 N N . CYS A 1 298 ? 5.150 -15.951 -5.805 1.00 83.88 298 CYS A N 1
ATOM 2363 C CA . CYS A 1 298 ? 6.582 -16.241 -5.800 1.00 83.88 298 CYS A CA 1
ATOM 2364 C C . CYS A 1 298 ? 7.013 -16.983 -4.526 1.00 83.88 298 CYS A C 1
ATOM 2366 O O . CYS A 1 298 ? 8.063 -16.681 -3.954 1.00 83.88 298 CYS A O 1
ATOM 2368 N N . ASP A 1 299 ? 6.234 -17.987 -4.120 1.00 84.62 299 ASP A N 1
ATOM 2369 C CA . ASP A 1 299 ? 6.392 -18.735 -2.863 1.00 84.62 299 ASP A CA 1
ATOM 2370 C C . ASP A 1 299 ? 7.804 -19.311 -2.676 1.00 84.62 299 ASP A C 1
ATOM 2372 O O . ASP A 1 299 ? 8.372 -19.268 -1.588 1.00 84.62 299 ASP A O 1
ATOM 2376 N N . SER A 1 300 ? 8.430 -19.795 -3.754 1.00 84.38 300 SER A N 1
ATOM 2377 C CA . SER A 1 300 ? 9.787 -20.350 -3.690 1.00 84.38 300 SER A CA 1
ATOM 2378 C C . SER A 1 300 ? 10.854 -19.291 -3.390 1.00 84.38 300 SER A C 1
ATOM 2380 O O . SER A 1 300 ? 11.825 -19.567 -2.689 1.00 84.38 300 SER A O 1
ATOM 2382 N N . VAL A 1 301 ? 10.700 -18.080 -3.942 1.00 86.62 301 VAL A N 1
ATOM 2383 C CA . VAL A 1 301 ? 11.618 -16.959 -3.674 1.00 86.62 301 VAL A CA 1
ATOM 2384 C C . VAL A 1 301 ? 11.360 -16.423 -2.271 1.00 86.62 301 VAL A C 1
ATOM 2386 O O . VAL A 1 301 ? 12.312 -16.126 -1.551 1.00 86.62 301 VAL A O 1
ATOM 2389 N N . HIS A 1 302 ? 10.088 -16.365 -1.873 1.00 89.00 302 HIS A N 1
ATOM 2390 C CA . HIS A 1 302 ? 9.675 -15.997 -0.529 1.00 89.00 302 HIS A CA 1
ATOM 2391 C C . HIS A 1 302 ? 10.332 -16.877 0.540 1.00 89.00 302 HIS A C 1
ATOM 2393 O O . HIS A 1 302 ? 11.033 -16.349 1.405 1.00 89.00 302 HIS A O 1
ATOM 2399 N N . GLU A 1 303 ? 10.181 -18.202 0.458 1.00 88.31 303 GLU A N 1
ATOM 2400 C CA . GLU A 1 303 ? 10.766 -19.106 1.454 1.00 88.31 303 GLU A CA 1
ATOM 2401 C C . GLU A 1 303 ? 12.297 -19.026 1.463 1.00 88.31 303 GLU A C 1
ATOM 2403 O O . GLU A 1 303 ? 12.896 -18.900 2.532 1.00 88.31 303 GLU A O 1
ATOM 2408 N N . LEU A 1 304 ? 12.943 -18.957 0.291 1.00 88.75 304 LEU A N 1
ATOM 2409 C CA . LEU A 1 304 ? 14.394 -18.770 0.224 1.00 88.75 304 LEU A CA 1
ATOM 2410 C C . LEU A 1 304 ? 14.839 -17.487 0.941 1.00 88.75 304 LEU A C 1
ATOM 2412 O O . LEU A 1 304 ? 15.818 -17.492 1.690 1.00 88.75 304 LEU A O 1
ATOM 2416 N N . PHE A 1 305 ? 14.158 -16.370 0.692 1.00 91.12 305 PHE A N 1
ATOM 2417 C CA . PHE A 1 305 ? 14.512 -15.086 1.290 1.00 91.12 305 PHE A CA 1
ATOM 2418 C C . PHE A 1 305 ? 14.301 -15.119 2.801 1.00 91.12 305 PHE A C 1
ATOM 2420 O O . PHE A 1 305 ? 15.205 -14.755 3.552 1.00 91.12 305 PHE A O 1
ATOM 2427 N N . LYS A 1 306 ? 13.156 -15.633 3.247 1.00 89.94 306 LYS A N 1
ATOM 2428 C CA . LYS A 1 306 ? 12.787 -15.796 4.655 1.00 89.94 306 LYS A CA 1
ATOM 2429 C C . LYS A 1 306 ? 13.781 -16.657 5.438 1.00 89.94 306 LYS A C 1
ATOM 2431 O O . LYS A 1 306 ? 14.162 -16.278 6.543 1.00 89.94 306 LYS A O 1
ATOM 2436 N N . GLU A 1 307 ? 14.261 -17.760 4.868 1.00 88.75 307 GLU A N 1
ATOM 2437 C CA . GLU A 1 307 ? 15.275 -18.624 5.493 1.00 88.75 307 GLU A CA 1
ATOM 2438 C C . GLU A 1 307 ? 16.646 -17.947 5.637 1.00 88.75 307 GLU A C 1
ATOM 2440 O O . GLU A 1 307 ? 17.430 -18.294 6.520 1.00 88.75 307 GLU A O 1
ATOM 2445 N N . ASN A 1 308 ? 16.958 -16.983 4.768 1.00 86.44 308 ASN A N 1
ATOM 2446 C CA . ASN A 1 308 ? 18.304 -16.423 4.642 1.00 86.44 308 ASN A CA 1
ATOM 2447 C C . ASN A 1 308 ? 18.407 -14.949 5.053 1.00 86.44 308 ASN A C 1
ATOM 2449 O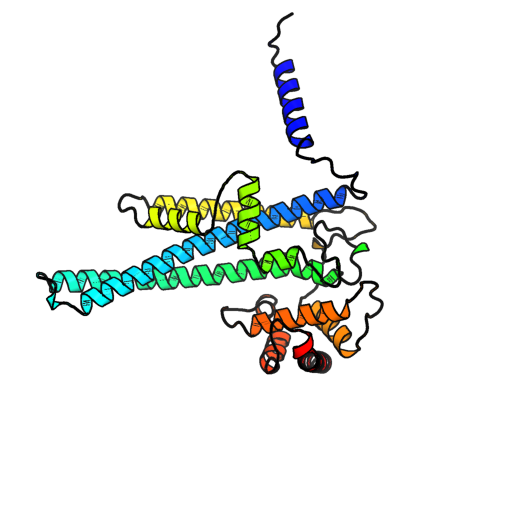 O . ASN A 1 308 ? 19.472 -14.348 4.920 1.00 86.44 308 ASN A O 1
ATOM 2453 N N . ILE A 1 309 ? 17.335 -14.373 5.590 1.00 88.31 309 ILE A N 1
ATOM 2454 C CA . ILE A 1 309 ? 17.249 -12.954 5.938 1.00 88.31 309 ILE A CA 1
ATOM 2455 C C . ILE A 1 309 ? 18.082 -12.556 7.166 1.00 88.31 309 ILE A C 1
ATOM 2457 O O . ILE A 1 309 ? 18.407 -11.384 7.365 1.00 88.31 309 ILE A O 1
ATOM 2461 N N . SER A 1 310 ? 18.451 -13.523 8.010 1.00 86.88 310 SER A N 1
ATOM 2462 C CA . SER A 1 310 ? 19.243 -13.265 9.213 1.00 86.88 310 SER A CA 1
ATOM 2463 C C . SER A 1 310 ? 20.593 -12.625 8.876 1.00 86.88 310 SER A C 1
ATOM 2465 O O . SER A 1 310 ? 21.343 -13.125 8.039 1.00 86.88 310 SER A O 1
ATOM 2467 N N . GLY A 1 311 ? 20.923 -11.528 9.562 1.00 81.81 311 GLY A N 1
ATOM 2468 C CA . GLY A 1 311 ? 22.168 -10.781 9.347 1.00 81.81 311 GLY A CA 1
ATOM 2469 C C . GLY A 1 311 ? 22.081 -9.679 8.286 1.00 81.81 311 GLY A C 1
ATOM 2470 O O . GLY A 1 311 ? 23.070 -8.985 8.061 1.00 81.81 311 GLY A O 1
ATOM 2471 N N . VAL A 1 312 ? 20.916 -9.471 7.662 1.00 88.44 312 VAL A N 1
ATOM 2472 C CA . VAL A 1 312 ? 20.654 -8.279 6.843 1.00 88.44 312 VAL A CA 1
ATOM 2473 C C . VAL A 1 312 ? 20.417 -7.072 7.759 1.00 88.44 312 VAL A C 1
ATOM 2475 O O . VAL A 1 312 ? 19.609 -7.119 8.684 1.00 88.44 312 VAL A O 1
ATOM 2478 N N . VAL A 1 313 ? 21.121 -5.971 7.493 1.00 85.62 313 VAL A N 1
ATOM 2479 C CA . VAL A 1 313 ? 20.917 -4.667 8.137 1.00 85.62 313 VAL A CA 1
ATOM 2480 C C . VAL A 1 313 ? 20.029 -3.811 7.233 1.00 85.62 313 VAL A C 1
ATOM 2482 O O . VAL A 1 313 ? 20.509 -3.142 6.310 1.00 85.62 313 VAL A O 1
ATOM 2485 N N . PHE A 1 314 ? 18.724 -3.831 7.501 1.00 82.69 314 PHE A N 1
ATOM 2486 C CA . PHE A 1 314 ? 17.744 -3.065 6.731 1.00 82.69 314 PHE A CA 1
ATOM 2487 C C . PHE A 1 314 ? 18.064 -1.568 6.725 1.00 82.69 314 PHE A C 1
ATOM 2489 O O . PHE A 1 314 ? 18.527 -0.995 7.713 1.00 82.69 314 PHE A O 1
ATOM 2496 N N . GLY A 1 315 ? 17.887 -0.942 5.560 1.00 74.56 315 GLY A N 1
ATOM 2497 C CA . GLY A 1 315 ? 18.243 0.460 5.331 1.00 74.56 315 GLY A CA 1
ATOM 2498 C C . GLY A 1 315 ? 19.737 0.726 5.099 1.00 74.56 315 GLY A C 1
ATOM 2499 O O . GLY A 1 315 ? 20.106 1.875 4.853 1.00 74.56 315 GLY A O 1
ATOM 2500 N N . ASN A 1 316 ? 20.611 -0.291 5.132 1.00 82.44 316 ASN A N 1
ATOM 2501 C CA . ASN A 1 316 ? 22.037 -0.126 4.843 1.00 82.44 316 ASN A CA 1
ATOM 2502 C C . ASN A 1 316 ? 22.590 -1.248 3.945 1.00 82.44 316 ASN A C 1
ATOM 2504 O O . ASN A 1 316 ? 23.043 -2.293 4.421 1.00 82.44 316 ASN A O 1
ATOM 2508 N N . VAL A 1 317 ? 22.602 -1.002 2.627 1.00 81.81 317 VAL A N 1
ATOM 2509 C CA . VAL A 1 317 ? 23.157 -1.931 1.621 1.00 81.81 317 VAL A CA 1
ATOM 2510 C C . VAL A 1 317 ? 24.619 -2.245 1.877 1.00 81.81 317 VAL A C 1
ATOM 2512 O O . VAL A 1 317 ? 24.991 -3.412 1.830 1.00 81.81 317 VAL A O 1
ATOM 2515 N N . THR A 1 318 ? 25.443 -1.248 2.193 1.00 85.19 318 THR A N 1
ATOM 2516 C CA . THR A 1 318 ? 26.880 -1.457 2.411 1.00 85.19 318 THR A CA 1
ATOM 2517 C C . THR A 1 318 ? 27.136 -2.460 3.532 1.00 85.19 318 THR A C 1
ATOM 2519 O O . THR A 1 318 ? 27.957 -3.356 3.365 1.00 85.19 318 THR A O 1
ATOM 2522 N N . LYS A 1 319 ? 26.390 -2.359 4.641 1.00 87.06 319 LYS A N 1
ATOM 2523 C CA . LYS A 1 319 ? 26.484 -3.299 5.769 1.00 87.06 319 LYS A CA 1
ATOM 2524 C C . LYS A 1 319 ? 25.881 -4.675 5.471 1.00 87.06 319 LYS A C 1
ATOM 2526 O O . LYS A 1 319 ? 26.273 -5.644 6.102 1.00 87.06 319 LYS A O 1
ATOM 2531 N N . SER A 1 320 ? 24.955 -4.764 4.518 1.00 90.19 320 SER A N 1
ATOM 2532 C CA . SER A 1 320 ? 24.249 -6.008 4.163 1.00 90.19 320 SER A CA 1
ATOM 2533 C C . SER A 1 320 ? 24.800 -6.707 2.921 1.00 90.19 320 SER A C 1
ATOM 2535 O O . SER A 1 320 ? 24.286 -7.753 2.526 1.00 90.19 320 SER A O 1
ATOM 2537 N N . LYS A 1 321 ? 25.809 -6.123 2.267 1.00 91.00 321 LYS A N 1
ATOM 2538 C CA . LYS A 1 321 ? 26.241 -6.498 0.917 1.00 91.00 321 LYS A CA 1
ATOM 2539 C C . LYS A 1 321 ? 26.605 -7.976 0.803 1.00 91.00 321 LYS A C 1
ATOM 2541 O O . LYS A 1 321 ? 26.117 -8.651 -0.098 1.00 91.00 321 LYS A O 1
ATOM 2546 N N . GLU A 1 322 ? 27.419 -8.477 1.729 1.00 91.50 322 GLU A N 1
ATOM 2547 C CA . GLU A 1 322 ? 27.864 -9.876 1.751 1.00 91.50 322 GLU A CA 1
ATOM 2548 C C . GLU A 1 322 ? 26.687 -10.838 1.915 1.00 91.50 322 GLU A C 1
ATOM 2550 O O . GLU A 1 322 ? 26.586 -11.831 1.194 1.00 91.50 322 GLU A O 1
ATOM 2555 N N . LYS A 1 323 ? 25.745 -10.499 2.803 1.00 93.00 323 LYS A N 1
ATOM 2556 C CA . LYS A 1 323 ? 24.565 -11.326 3.046 1.00 93.00 323 LYS A CA 1
ATOM 2557 C C . LYS A 1 323 ? 23.642 -11.369 1.831 1.00 93.00 323 LYS A C 1
ATOM 2559 O O . LYS A 1 323 ? 23.199 -12.443 1.438 1.00 93.00 323 LYS A O 1
ATOM 2564 N N . ILE A 1 324 ? 23.414 -10.229 1.181 1.00 93.69 324 ILE A N 1
ATOM 2565 C CA . ILE A 1 324 ? 22.619 -10.166 -0.054 1.00 93.69 324 ILE A CA 1
ATOM 2566 C C . ILE A 1 324 ? 23.294 -10.957 -1.183 1.00 93.69 324 ILE A C 1
ATOM 2568 O O . ILE A 1 324 ? 22.619 -11.679 -1.914 1.00 93.69 324 ILE A O 1
ATOM 2572 N N . GLN A 1 325 ? 24.625 -10.891 -1.304 1.00 94.38 325 GLN A N 1
ATOM 2573 C CA . GLN A 1 325 ? 25.358 -11.726 -2.260 1.00 94.38 325 GLN A CA 1
ATOM 2574 C C . GLN A 1 325 ? 25.190 -13.221 -1.982 1.00 94.38 325 GLN A C 1
ATOM 2576 O O . GLN A 1 325 ? 25.048 -13.993 -2.928 1.00 94.38 325 GLN A O 1
ATOM 2581 N N . GLU A 1 326 ? 25.217 -13.641 -0.717 1.00 92.31 326 GLU A N 1
ATOM 2582 C CA . GLU A 1 326 ? 24.983 -15.035 -0.333 1.00 92.31 326 GLU A CA 1
ATOM 2583 C C . GLU A 1 326 ? 23.571 -15.496 -0.723 1.00 92.31 326 GLU A C 1
ATOM 2585 O O . GLU A 1 326 ? 23.428 -16.535 -1.369 1.00 92.31 326 GLU A O 1
ATOM 2590 N N . ILE A 1 327 ? 22.547 -14.700 -0.397 1.00 93.00 327 ILE A N 1
ATOM 2591 C CA . ILE A 1 327 ? 21.144 -14.972 -0.752 1.00 93.00 327 ILE A CA 1
ATOM 2592 C C . ILE A 1 327 ? 21.005 -15.140 -2.269 1.00 93.00 327 ILE A C 1
ATOM 2594 O O . ILE A 1 327 ? 20.467 -16.140 -2.741 1.00 93.00 327 ILE A O 1
ATOM 2598 N N . CYS A 1 328 ? 21.564 -14.207 -3.042 1.00 94.00 328 CYS A N 1
ATOM 2599 C CA . CYS A 1 328 ? 21.509 -14.261 -4.498 1.00 94.00 328 CYS A CA 1
ATOM 2600 C C . CYS A 1 328 ? 22.262 -15.456 -5.096 1.00 94.00 328 CYS A C 1
ATOM 2602 O O . CYS A 1 328 ? 21.805 -16.038 -6.080 1.00 94.00 328 CYS A O 1
ATOM 2604 N N . LYS A 1 329 ? 23.383 -15.876 -4.493 1.00 91.19 329 LYS A N 1
ATOM 2605 C CA . LYS A 1 329 ? 24.088 -17.097 -4.916 1.00 91.19 329 LYS A CA 1
ATOM 2606 C C . LYS A 1 329 ? 23.217 -18.332 -4.719 1.00 91.19 329 LYS A C 1
ATOM 2608 O O . LYS A 1 329 ? 23.180 -19.171 -5.609 1.00 91.19 329 LYS A O 1
ATOM 2613 N N . ARG A 1 330 ? 22.511 -18.437 -3.588 1.00 87.06 330 ARG A N 1
ATOM 2614 C CA . ARG A 1 330 ? 21.596 -19.558 -3.331 1.00 87.06 330 ARG A CA 1
ATOM 2615 C C . ARG A 1 330 ? 20.435 -19.565 -4.321 1.00 87.06 330 ARG A C 1
ATOM 2617 O O . ARG A 1 330 ? 20.138 -20.616 -4.870 1.00 87.06 330 ARG A O 1
ATOM 2624 N N . LEU A 1 331 ? 19.855 -18.399 -4.619 1.00 85.56 331 LEU A N 1
ATOM 2625 C CA . LEU A 1 331 ? 18.778 -18.291 -5.607 1.00 85.56 331 LEU A CA 1
ATOM 2626 C C . LEU A 1 331 ? 19.209 -18.832 -6.977 1.00 85.56 331 LEU A C 1
ATOM 2628 O O . LEU A 1 331 ? 18.478 -19.610 -7.573 1.00 85.56 331 LEU A O 1
ATOM 2632 N N . ASN A 1 332 ? 20.415 -18.490 -7.434 1.00 75.44 332 ASN A N 1
ATOM 2633 C CA . ASN A 1 332 ? 20.948 -18.965 -8.714 1.00 75.44 332 ASN A CA 1
ATOM 2634 C C . ASN A 1 332 ? 21.314 -20.463 -8.739 1.00 75.44 332 ASN A C 1
ATOM 2636 O O . ASN A 1 332 ? 21.530 -20.995 -9.821 1.00 75.44 332 ASN A O 1
ATOM 2640 N N . VAL A 1 333 ? 21.443 -21.127 -7.584 1.00 70.81 333 VAL A N 1
ATOM 2641 C CA . VAL A 1 333 ? 21.722 -22.576 -7.484 1.00 70.81 333 VAL A CA 1
ATOM 2642 C C . VAL A 1 333 ? 20.430 -23.394 -7.392 1.00 70.81 333 VAL A C 1
ATOM 2644 O O . VAL A 1 333 ? 20.406 -24.550 -7.802 1.00 70.81 333 VAL A O 1
ATOM 2647 N N . THR A 1 334 ? 19.363 -22.806 -6.849 1.00 60.34 334 THR A N 1
ATOM 2648 C CA . THR A 1 334 ? 18.050 -23.449 -6.675 1.00 60.34 334 THR A CA 1
ATOM 2649 C C . THR A 1 334 ? 17.184 -23.416 -7.948 1.00 60.34 334 THR A C 1
ATOM 2651 O O . THR A 1 334 ? 16.150 -24.080 -7.997 1.00 60.34 334 THR A O 1
ATOM 2654 N N . LEU A 1 335 ? 17.581 -22.642 -8.964 1.00 54.66 335 LEU A N 1
ATOM 2655 C CA . LEU A 1 335 ? 16.872 -22.438 -10.237 1.00 54.66 335 LEU A CA 1
ATOM 2656 C C . LEU A 1 335 ? 17.495 -23.234 -11.385 1.00 54.66 335 LEU A C 1
ATOM 2658 O O . LEU A 1 335 ? 16.709 -23.710 -12.232 1.00 54.66 335 LEU A O 1
#

pLDDT: mean 78.69, std 16.34, range [27.89, 96.38]

Sequence (335 aa):
MKKNSPRCIALCLLTVLWFAAVCRASIGHADREPWKTEQKKKEEVFLCGAADLFVEWNVTFGALHKRAVKVNTTATKILQNPELYTNRTGMEQAATVAIEMVKGVMSNTSAALNASRGFMDGIERDFFNAFEAVKDYPDNFTFGHSNLEHDGKRESEILKFFKNVTMLFVKCKNRTNENVTIDSLEKKIMAEVDNETANLTEWEAEQRDKWNATLANVTTWLDGMKSYNHSETRKNVWKNSVSIRDIIVEDCDKICRNSSKGSKVPNIINSAYMNVMRHLDDIANKTVVNNSLEENGCDSVHELFKENISGVVFGNVTKSKEKIQEICKRLNVTL

Foldseek 3Di:
DDPDDVVVVVVVVVVVVVCVVVVVPDDDPDDPCVLLVVQLVLVLVLLLLLLQLLLLQLLQLVLQLVVLVVLLVVLVVCLVCLVVDPPSVVSVVVSVVSNVVSVVSNVVSVVSNQVSVLSVLVCCQLPVVLQLVCVLPPVQAHHRQHQADDPPDRDRVVVVCVVCSQVSNCVSCVVVVNNDHSVNSSVVSNVQVPPPPHPVVVVVVVVVVVSVVSVVVSVVSLVVLLPDDDDPRHHYSSVDNDQVLVSLLVLLVCLQVVHSPPRPGPPSNVVSLVSLLVQLVQLVPPPHPDGSCVSSVNVVLSVLSNVQSPQADRPDCVSCSVSSNVSSVVSVVVD